Protein AF-A0A7C1JUQ4-F1 (afdb_monomer_lite)

Radius of gyration: 36.74 Å; chains: 1; bounding box: 63×69×132 Å

Foldseek 3Di:
DVVVVVVLVVQPLLRNLVVLLVVLLVVLLVVLVLVVVLVVQVPPDPPRPPPPPPSNVVLVVLCPDPCNVVVVVVVLCCSLPVSLVVLVVVPPNDDVLLLQQQWDPVADRDSQNPGPCNVVLLVLLVVLLVVLLVVLVVVVVVLVVVVVVPPPPDDDPQPPDLVVLLVVLSSVLSQLSSQLSSVCVVVDPPCSLVSSVVSLVSVVVSLVSRPVNVVQCVDSSSPSVVVSVNSLSVSLSVSCSRTSGSNSSSVSSSVSVVVSSVVSVPPPDPPPPPDDVVVVVVVVVVVVVVVVVVVVVVVVVVVVVVVVVVVVVVVVVVVVVVVVVVVVVVVVVPPPDDDDDDD

Sequence (343 aa):
MTDFWAWLNGLGARRELALWVAISVLLHTLGALLAWRSRRWTTDAGQPTVDDGWLGNVLQRLRRHWSGPLLLQLVRFAYFLGLPYALLIRRGVLELQPLGLLGPADLDQSVLGWGGEWLIATGRMVAVGLAGALVVLWGRANLRWVMAHTDGGRETEDDGVTGPIVRETIYLQVHWAFYRTAPLLWLGAGNEGWAAFAGVGIVALEAALDPRFWAALGDPDRAIRPLFTGVLCWLSALGFALTRNLWLLAATHMALAWGSQRRLGRAQPAPQRAGGVGDRASAQEEAQDDQRAEDQRRQQADTLQVADDVLVFLTSVRQARRRSRTGAEAGAVGRGRDLRPDL

pLDDT: mean 83.01, std 13.56, range [44.28, 97.88]

Structure (mmCIF, N/CA/C/O backbone):
data_AF-A0A7C1JUQ4-F1
#
_entry.id   AF-A0A7C1JUQ4-F1
#
loop_
_atom_site.group_PDB
_atom_site.id
_atom_site.type_symbol
_atom_site.label_atom_id
_atom_site.label_alt_id
_atom_site.label_comp_id
_atom_site.label_asym_id
_atom_site.label_entity_id
_atom_site.label_seq_id
_atom_site.pdbx_PDB_ins_code
_atom_site.Cartn_x
_atom_site.Cartn_y
_atom_site.Cartn_z
_atom_site.occupancy
_atom_site.B_iso_or_equiv
_atom_site.auth_seq_id
_atom_site.auth_comp_id
_atom_site.auth_asym_id
_atom_site.auth_atom_id
_atom_site.pdbx_PDB_model_num
ATOM 1 N N . MET A 1 1 ? -27.682 -20.275 -0.600 1.00 71.31 1 MET A N 1
ATOM 2 C CA . MET A 1 1 ? -27.073 -19.020 -0.084 1.00 71.31 1 MET A CA 1
ATOM 3 C C . MET A 1 1 ? -27.326 -18.814 1.408 1.00 71.31 1 MET A C 1
ATOM 5 O O . MET A 1 1 ? -26.430 -18.317 2.073 1.00 71.31 1 MET A O 1
ATOM 9 N N . THR A 1 2 ? -28.485 -19.195 1.951 1.00 85.19 2 THR A N 1
ATOM 10 C CA . THR A 1 2 ? -28.817 -19.094 3.389 1.00 85.19 2 THR A CA 1
ATOM 11 C C . THR A 1 2 ? -27.837 -19.841 4.299 1.00 85.19 2 THR A C 1
ATOM 13 O O . THR A 1 2 ? -27.410 -19.296 5.312 1.00 85.19 2 THR A O 1
ATOM 16 N N . ASP A 1 3 ? -27.404 -21.034 3.892 1.00 89.31 3 ASP A N 1
ATOM 17 C CA . ASP A 1 3 ? -26.578 -21.912 4.736 1.00 89.31 3 ASP A CA 1
ATOM 18 C C . ASP A 1 3 ? -25.150 -21.385 4.911 1.00 89.31 3 ASP A C 1
ATOM 20 O O . ASP A 1 3 ? -24.561 -21.496 5.982 1.00 89.31 3 ASP A O 1
ATOM 24 N N . PHE A 1 4 ? -24.615 -20.727 3.878 1.00 86.38 4 PHE A N 1
ATOM 25 C CA . PHE A 1 4 ? -23.312 -20.064 3.935 1.00 86.38 4 PHE A CA 1
ATOM 26 C C . PHE A 1 4 ? -23.304 -18.934 4.969 1.00 86.38 4 PHE A C 1
ATOM 28 O O . PHE A 1 4 ? -22.373 -18.822 5.765 1.00 86.38 4 PHE A O 1
ATOM 35 N N . TRP A 1 5 ? -24.366 -18.124 4.994 1.00 84.19 5 TRP A N 1
ATOM 36 C CA . TRP A 1 5 ? -24.497 -17.042 5.965 1.00 84.19 5 TRP A CA 1
ATOM 37 C C . TRP A 1 5 ? -24.712 -17.565 7.383 1.00 84.19 5 TRP A C 1
ATOM 39 O O . TRP A 1 5 ? -24.130 -17.017 8.314 1.00 84.19 5 TRP A O 1
ATOM 49 N N . ALA A 1 6 ? -25.484 -18.640 7.551 1.00 86.38 6 ALA A N 1
ATOM 50 C CA . ALA A 1 6 ? -25.655 -19.292 8.846 1.00 86.38 6 ALA A CA 1
ATOM 51 C C . ALA A 1 6 ? -24.327 -19.855 9.381 1.00 86.38 6 ALA A C 1
ATOM 53 O O . ALA A 1 6 ? -23.992 -19.636 10.544 1.00 86.38 6 ALA A O 1
ATOM 54 N N . TRP A 1 7 ? -23.537 -20.508 8.522 1.00 90.38 7 TRP A N 1
ATOM 55 C CA . TRP A 1 7 ? -22.206 -21.003 8.874 1.00 90.38 7 TRP A CA 1
ATOM 56 C C . TRP A 1 7 ? -21.249 -19.868 9.257 1.00 90.38 7 TRP A C 1
ATOM 58 O O . TRP A 1 7 ? -20.626 -19.932 10.316 1.00 90.38 7 TRP A O 1
ATOM 68 N N . LEU A 1 8 ? -21.184 -18.802 8.450 1.00 85.19 8 LEU A N 1
ATOM 69 C CA . LEU A 1 8 ? -20.377 -17.616 8.755 1.00 85.19 8 LEU A CA 1
ATOM 70 C C . LEU A 1 8 ? -20.786 -16.978 10.088 1.00 85.19 8 LEU A C 1
ATOM 72 O O . LEU A 1 8 ? -19.919 -16.622 10.873 1.00 85.19 8 LEU A O 1
ATOM 76 N N . ASN A 1 9 ? -22.086 -16.874 10.379 1.00 85.81 9 ASN A N 1
ATOM 77 C CA . ASN A 1 9 ? -22.577 -16.331 11.652 1.00 85.81 9 ASN A CA 1
ATOM 78 C C . ASN A 1 9 ? -22.217 -17.220 12.857 1.00 85.81 9 ASN A C 1
ATOM 80 O O . ASN A 1 9 ? -22.162 -16.732 13.983 1.00 85.81 9 ASN A O 1
ATOM 84 N N . GLY A 1 10 ? -21.961 -18.513 12.633 1.00 87.12 10 GLY A N 1
ATOM 85 C CA . GLY A 1 10 ? -21.432 -19.425 13.648 1.00 87.12 10 GLY A CA 1
ATOM 86 C C . GLY A 1 10 ? -19.935 -19.233 13.930 1.00 87.12 10 GLY A C 1
ATOM 87 O O . GLY A 1 10 ? -19.442 -19.662 14.977 1.00 87.12 10 GLY A O 1
ATOM 88 N N . LEU A 1 11 ? -19.192 -18.576 13.032 1.00 82.19 11 LEU A N 1
ATOM 89 C CA . LEU A 1 11 ? -17.808 -18.185 13.278 1.00 82.19 11 LEU A CA 1
ATOM 90 C C . LEU A 1 11 ? -17.817 -16.925 14.148 1.00 82.19 11 LEU A C 1
ATOM 92 O O . LEU A 1 11 ? -18.159 -15.845 13.687 1.00 82.19 11 LEU A O 1
ATOM 96 N N . GLY A 1 12 ? -17.422 -17.033 15.419 1.00 89.44 12 GLY A N 1
ATOM 97 C CA . GLY A 1 12 ? -17.249 -15.840 16.258 1.00 89.44 12 GLY A CA 1
ATOM 98 C C . GLY A 1 12 ? -16.349 -14.789 15.581 1.00 89.44 12 GLY A C 1
ATOM 99 O O . GLY A 1 12 ? -15.441 -15.152 14.829 1.00 89.44 12 GLY A O 1
ATOM 100 N N . ALA A 1 13 ? -16.561 -13.501 15.882 1.00 87.56 13 ALA A N 1
ATOM 101 C CA . ALA A 1 13 ? -15.977 -12.357 15.159 1.00 87.56 13 ALA A CA 1
ATOM 102 C C . ALA A 1 13 ? -14.464 -12.471 14.875 1.00 87.56 13 ALA A C 1
ATOM 104 O O . ALA A 1 13 ? -14.011 -12.153 13.779 1.00 87.56 13 ALA A O 1
ATOM 105 N N . ARG A 1 14 ? -13.681 -13.004 15.825 1.00 90.25 14 ARG A N 1
ATOM 106 C CA . ARG A 1 14 ? -12.237 -13.256 15.654 1.00 90.25 14 ARG A CA 1
ATOM 107 C C . ARG A 1 14 ? -11.925 -14.200 14.489 1.00 90.25 14 ARG A C 1
ATOM 109 O O . ARG A 1 14 ? -11.022 -13.926 13.708 1.00 90.25 14 ARG A O 1
ATOM 116 N N . ARG A 1 15 ? -12.639 -15.326 14.388 1.00 91.69 15 ARG A N 1
ATOM 117 C CA . ARG A 1 15 ? -12.417 -16.341 13.341 1.00 91.69 15 ARG A CA 1
ATOM 118 C C . ARG A 1 15 ? -12.893 -15.839 11.990 1.00 91.69 15 ARG A C 1
ATOM 120 O O . ARG A 1 15 ? -12.219 -16.063 10.991 1.00 91.69 15 ARG A O 1
ATOM 127 N N . GLU A 1 16 ? -14.028 -15.148 11.981 1.00 91.38 16 GLU A N 1
ATOM 128 C CA . GLU A 1 16 ? -14.532 -14.513 10.772 1.00 91.38 16 GLU A CA 1
ATOM 129 C C . GLU A 1 16 ? -13.519 -13.490 10.231 1.00 91.38 16 GLU A C 1
ATOM 131 O O . GLU A 1 16 ? -13.116 -13.584 9.074 1.00 91.38 16 GLU A O 1
ATOM 136 N N . LEU A 1 17 ? -13.034 -12.563 11.062 1.00 90.12 17 LEU A N 1
ATOM 137 C CA . LEU A 1 17 ? -12.070 -11.555 10.621 1.00 90.12 17 LEU A CA 1
ATOM 138 C C . LEU A 1 17 ? -10.758 -12.183 10.117 1.00 90.12 17 LEU A C 1
ATOM 140 O O . LEU A 1 17 ? -10.215 -11.751 9.102 1.00 90.12 17 LEU A O 1
ATOM 144 N N . ALA A 1 18 ? -10.284 -13.246 10.772 1.00 92.06 18 ALA A N 1
ATOM 145 C CA . ALA A 1 18 ? -9.125 -14.020 10.325 1.00 92.06 18 ALA A CA 1
ATOM 146 C C . ALA A 1 18 ? -9.307 -14.593 8.917 1.00 92.06 18 ALA A C 1
ATOM 148 O O . ALA A 1 18 ? -8.401 -14.510 8.089 1.00 92.06 18 ALA A O 1
ATOM 149 N N . LEU A 1 19 ? -10.485 -15.166 8.654 1.00 93.00 19 LEU A N 1
ATOM 150 C CA . LEU A 1 19 ? -10.837 -15.719 7.354 1.00 93.00 19 LEU A CA 1
ATOM 151 C C . LEU A 1 19 ? -10.818 -14.625 6.283 1.00 93.00 19 LEU A C 1
ATOM 153 O O . LEU A 1 19 ? -10.251 -14.834 5.215 1.00 93.00 19 LEU A O 1
ATOM 157 N N . TRP A 1 20 ? -11.367 -13.446 6.577 1.00 93.19 20 TRP A N 1
ATOM 158 C CA . TRP A 1 20 ? -11.345 -12.317 5.646 1.00 93.19 20 TRP A CA 1
ATOM 159 C C . TRP A 1 20 ? -9.934 -11.800 5.360 1.00 93.19 20 TRP A C 1
ATOM 161 O O . TRP A 1 20 ? -9.616 -11.526 4.203 1.00 93.19 20 TRP A O 1
ATOM 171 N N . VAL A 1 21 ? -9.068 -11.713 6.374 1.00 93.81 21 VAL A N 1
ATOM 172 C CA . VAL A 1 21 ? -7.650 -11.372 6.173 1.00 93.81 21 VAL A CA 1
ATOM 173 C C . VAL A 1 21 ? -6.959 -12.432 5.312 1.00 93.81 21 VAL A C 1
ATOM 175 O O . VAL A 1 21 ? -6.269 -12.082 4.359 1.00 93.81 21 VAL A O 1
ATOM 178 N N . ALA A 1 22 ? -7.190 -13.721 5.576 1.00 95.00 22 ALA A N 1
ATOM 179 C CA . ALA A 1 22 ? -6.619 -14.806 4.778 1.00 95.00 22 ALA A CA 1
ATOM 180 C C . ALA A 1 22 ? -7.094 -14.767 3.313 1.00 95.00 22 ALA A C 1
ATOM 182 O O . ALA A 1 22 ? -6.281 -14.907 2.399 1.00 95.00 22 ALA A O 1
ATOM 183 N N . ILE A 1 23 ? -8.388 -14.520 3.077 1.00 94.25 23 ILE A N 1
ATOM 184 C CA . ILE A 1 23 ? -8.952 -14.329 1.732 1.00 94.25 23 ILE A CA 1
ATOM 185 C C . ILE A 1 23 ? -8.299 -13.126 1.047 1.00 94.25 23 ILE A C 1
ATOM 187 O O . ILE A 1 23 ? -7.932 -13.222 -0.121 1.00 94.25 23 ILE A O 1
ATOM 191 N N . SER A 1 24 ? -8.120 -12.014 1.760 1.00 94.88 24 SER A N 1
ATOM 192 C CA . SER A 1 24 ? -7.470 -10.814 1.228 1.00 94.88 24 SER A CA 1
ATOM 193 C C . SER A 1 24 ? -6.030 -11.097 0.780 1.00 94.88 24 SER A C 1
ATOM 195 O O . SER A 1 24 ? -5.691 -10.829 -0.372 1.00 94.88 24 SER A O 1
ATOM 197 N N . VAL A 1 25 ? -5.223 -11.753 1.623 1.00 95.31 25 VAL A N 1
ATOM 198 C CA . VAL A 1 25 ? -3.845 -12.165 1.289 1.00 95.31 25 VAL A CA 1
ATOM 199 C C . VAL A 1 25 ? -3.815 -13.121 0.091 1.00 95.31 25 VAL A C 1
ATOM 201 O O . VAL A 1 25 ? -2.968 -12.989 -0.798 1.00 95.31 25 VAL A O 1
ATOM 204 N N . LEU A 1 26 ? -4.754 -14.070 0.018 1.00 95.81 26 LEU A N 1
ATOM 205 C CA . LEU A 1 26 ? -4.874 -14.990 -1.116 1.00 95.81 26 LEU A CA 1
ATOM 206 C C . LEU A 1 26 ? -5.222 -14.248 -2.417 1.00 95.81 26 LEU A C 1
ATOM 208 O O . LEU A 1 26 ? -4.620 -14.492 -3.462 1.00 95.81 26 LEU A O 1
ATOM 212 N N . LEU A 1 27 ? -6.174 -13.315 -2.369 1.00 94.38 27 LEU A N 1
ATOM 213 C CA . LEU A 1 27 ? -6.545 -12.497 -3.524 1.00 94.38 27 LEU A CA 1
ATOM 214 C C . LEU A 1 27 ? -5.376 -11.623 -3.990 1.00 94.38 27 LEU A C 1
ATOM 216 O O . LEU A 1 27 ? -5.124 -11.538 -5.196 1.00 94.38 27 LEU A O 1
ATOM 220 N N . HIS A 1 28 ? -4.634 -11.027 -3.052 1.00 93.56 28 HIS A N 1
ATOM 221 C CA . HIS A 1 28 ? -3.427 -10.265 -3.353 1.00 93.56 28 HIS A CA 1
ATOM 222 C C . HIS A 1 28 ? -2.410 -11.113 -4.110 1.00 93.56 28 HIS A C 1
ATOM 224 O O . HIS A 1 28 ? -1.965 -10.740 -5.195 1.00 93.56 28 HIS A O 1
ATOM 230 N N . THR A 1 29 ? -2.064 -12.272 -3.552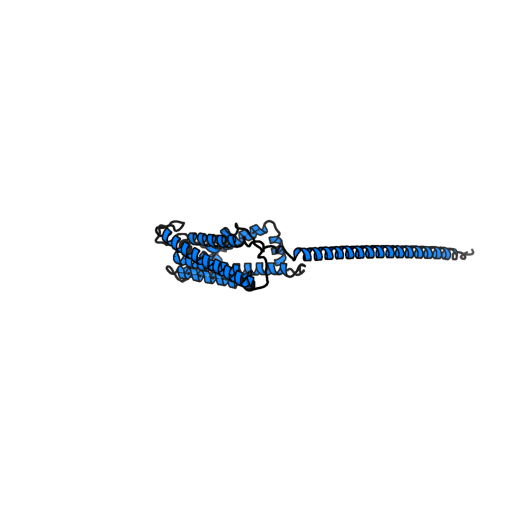 1.00 93.88 29 THR A N 1
ATOM 231 C CA . THR A 1 29 ? -1.033 -13.160 -4.099 1.00 93.88 29 THR A CA 1
ATOM 232 C C . THR A 1 29 ? -1.407 -13.719 -5.459 1.00 93.88 29 THR A C 1
ATOM 234 O O . THR A 1 29 ? -0.579 -13.703 -6.370 1.00 93.88 29 THR A O 1
ATOM 237 N N . LEU A 1 30 ? -2.664 -14.121 -5.654 1.00 93.88 30 LEU A N 1
ATOM 238 C CA . LEU A 1 30 ? -3.163 -14.524 -6.968 1.00 93.88 30 LEU A CA 1
ATOM 239 C C . LEU A 1 30 ? -3.063 -13.373 -7.978 1.00 93.88 30 LEU A C 1
ATOM 241 O O . LEU A 1 30 ? -2.550 -13.566 -9.081 1.00 93.88 30 LEU A O 1
ATOM 245 N N . GLY A 1 31 ? -3.479 -12.159 -7.607 1.00 90.88 31 GLY A N 1
ATOM 246 C CA . GLY A 1 31 ? -3.357 -10.978 -8.466 1.00 90.88 31 GLY A CA 1
ATOM 247 C C . GLY A 1 31 ? -1.901 -10.610 -8.791 1.00 90.88 31 GLY A C 1
ATOM 248 O O . GLY A 1 31 ? -1.570 -10.267 -9.934 1.00 90.88 31 GLY A O 1
ATOM 249 N N . ALA A 1 32 ? -1.006 -10.715 -7.809 1.00 90.62 32 ALA A N 1
ATOM 250 C CA . ALA A 1 32 ? 0.426 -10.486 -7.959 1.00 90.62 32 ALA A CA 1
ATOM 251 C C . ALA A 1 32 ? 1.060 -11.512 -8.912 1.00 90.62 32 ALA A C 1
ATOM 253 O O . ALA A 1 32 ? 1.733 -11.130 -9.878 1.00 90.62 32 ALA A O 1
ATOM 254 N N . LEU A 1 33 ? 0.762 -12.797 -8.723 1.00 92.38 33 LEU A N 1
ATOM 255 C CA . LEU A 1 33 ? 1.243 -13.878 -9.576 1.00 92.38 33 LEU A CA 1
ATOM 256 C C . LEU A 1 33 ? 0.733 -13.731 -11.013 1.00 92.38 33 LEU A C 1
ATOM 258 O O . LEU A 1 33 ? 1.529 -13.763 -11.954 1.00 92.38 33 LEU A O 1
ATOM 262 N N . LEU A 1 34 ? -0.569 -13.486 -11.190 1.00 89.12 34 LEU A N 1
ATOM 263 C CA . LEU A 1 34 ? -1.186 -13.297 -12.504 1.00 89.12 34 LEU A CA 1
ATOM 264 C C . LEU A 1 34 ? -0.541 -12.138 -13.262 1.00 89.12 34 LEU A C 1
ATOM 266 O O . LEU A 1 34 ? -0.112 -12.304 -14.404 1.00 89.12 34 LEU A O 1
ATOM 270 N N . ALA A 1 35 ? -0.409 -10.968 -12.632 1.00 86.56 35 ALA A N 1
ATOM 271 C CA . ALA A 1 35 ? 0.162 -9.825 -13.333 1.00 86.56 35 ALA A CA 1
ATOM 272 C C . ALA A 1 35 ? 1.703 -9.881 -13.460 1.00 86.56 35 ALA A C 1
ATOM 274 O O . ALA A 1 35 ? 2.253 -9.216 -14.339 1.00 86.56 35 ALA A O 1
ATOM 275 N N . TRP A 1 36 ? 2.413 -10.690 -12.661 1.00 88.19 36 TRP A N 1
ATOM 276 C CA . TRP A 1 36 ? 3.834 -10.993 -12.894 1.00 88.19 36 TRP A CA 1
ATOM 277 C C . TRP A 1 36 ? 3.998 -11.904 -14.111 1.00 88.19 36 TRP A C 1
ATOM 279 O O . TRP A 1 36 ? 4.731 -11.562 -15.040 1.00 88.19 36 TRP A O 1
ATOM 289 N N . ARG A 1 37 ? 3.224 -12.994 -14.161 1.00 87.00 37 ARG A N 1
ATOM 290 C CA . ARG A 1 37 ? 3.190 -13.928 -15.291 1.00 87.00 37 ARG A CA 1
ATOM 291 C C . ARG A 1 37 ? 2.821 -13.217 -16.594 1.00 87.00 37 ARG A C 1
ATOM 293 O O . ARG A 1 37 ? 3.508 -13.394 -17.591 1.00 87.00 37 ARG A O 1
ATOM 300 N N . SER A 1 38 ? 1.831 -12.320 -16.552 1.00 82.75 38 SER A N 1
ATOM 301 C CA . SER A 1 38 ? 1.420 -11.532 -17.724 1.00 82.75 38 SER A CA 1
ATOM 302 C C . SER A 1 38 ? 2.518 -10.630 -18.294 1.00 82.75 38 SER A C 1
ATOM 304 O O . SER A 1 38 ? 2.511 -10.353 -19.488 1.00 82.75 38 SER A O 1
ATOM 306 N N . ARG A 1 39 ? 3.449 -10.154 -17.453 1.00 81.62 39 ARG A N 1
ATOM 307 C CA . ARG A 1 39 ? 4.548 -9.283 -17.889 1.00 81.62 39 ARG A CA 1
ATOM 308 C C . ARG A 1 39 ? 5.684 -10.074 -18.516 1.00 81.62 39 ARG A C 1
ATOM 310 O O . ARG A 1 39 ? 6.174 -9.659 -19.558 1.00 81.62 39 ARG A O 1
ATOM 317 N N . ARG A 1 40 ? 6.056 -11.219 -17.929 1.00 80.31 40 ARG A N 1
ATOM 318 C CA . ARG A 1 40 ? 7.102 -12.088 -18.495 1.00 80.31 40 ARG A CA 1
ATOM 319 C C . ARG A 1 40 ? 6.788 -12.521 -19.926 1.00 80.31 40 ARG A C 1
ATOM 321 O O . ARG A 1 40 ? 7.679 -12.516 -20.761 1.00 80.31 40 ARG A O 1
ATOM 328 N N . TRP A 1 41 ? 5.517 -12.769 -20.232 1.00 70.12 41 TRP A N 1
ATOM 329 C CA . TRP A 1 41 ? 5.071 -13.103 -21.588 1.00 70.12 41 TRP A CA 1
ATOM 330 C C . TRP A 1 41 ? 5.322 -12.013 -22.634 1.00 70.12 41 TRP A C 1
ATOM 332 O O . TRP A 1 41 ? 5.331 -12.300 -23.820 1.00 70.12 41 TRP A O 1
ATOM 342 N N . THR A 1 42 ? 5.513 -10.759 -22.221 1.00 66.56 42 THR A N 1
ATOM 343 C CA . THR A 1 42 ? 5.707 -9.640 -23.155 1.00 66.56 42 THR A CA 1
ATOM 344 C C . THR A 1 42 ? 7.187 -9.337 -23.405 1.00 66.56 42 THR A C 1
ATOM 346 O O . THR A 1 42 ? 7.507 -8.690 -24.394 1.00 66.56 42 THR A O 1
ATOM 349 N N . THR A 1 43 ? 8.092 -9.751 -22.511 1.00 62.22 43 THR A N 1
ATOM 350 C CA . THR A 1 43 ? 9.501 -9.313 -22.541 1.00 62.22 43 THR A CA 1
ATOM 351 C C . THR A 1 43 ? 10.428 -10.297 -23.251 1.00 62.22 43 THR A C 1
ATOM 353 O O . THR A 1 43 ? 11.340 -9.853 -23.938 1.00 62.22 43 THR A O 1
ATOM 356 N N . ASP A 1 44 ? 10.193 -11.607 -23.134 1.00 56.56 44 ASP A N 1
ATOM 357 C CA . ASP A 1 44 ? 11.126 -12.616 -23.670 1.00 56.56 44 ASP A CA 1
ATOM 358 C C . ASP A 1 44 ? 10.978 -12.871 -25.174 1.00 56.56 44 ASP A C 1
ATOM 360 O O . ASP A 1 44 ? 11.835 -13.511 -25.779 1.00 56.56 44 ASP A O 1
ATOM 364 N N . ALA A 1 45 ? 9.918 -12.369 -25.808 1.00 47.62 45 ALA A N 1
ATOM 365 C CA . ALA A 1 45 ? 9.647 -12.702 -27.191 1.00 47.62 45 ALA A CA 1
ATOM 366 C C . ALA A 1 45 ? 9.111 -11.485 -27.953 1.00 47.62 45 ALA A C 1
ATOM 368 O O . ALA A 1 45 ? 7.920 -11.185 -27.955 1.00 47.62 45 ALA A O 1
ATOM 369 N N . GLY A 1 46 ? 10.000 -10.812 -28.691 1.00 57.62 46 GLY A N 1
ATOM 370 C CA . GLY A 1 46 ? 9.604 -9.929 -29.797 1.00 57.62 46 GLY A CA 1
ATOM 371 C C . GLY A 1 46 ? 8.791 -10.652 -30.888 1.00 57.62 46 GLY A C 1
ATOM 372 O O . GLY A 1 46 ? 8.339 -10.020 -31.839 1.00 57.62 46 GLY A O 1
ATOM 373 N N . GLN A 1 47 ? 8.576 -11.964 -30.745 1.00 55.50 47 GLN A N 1
ATOM 374 C CA . GLN A 1 47 ? 7.615 -12.761 -31.490 1.00 55.50 47 GLN A CA 1
ATOM 375 C C . GLN A 1 47 ? 6.614 -13.407 -30.522 1.00 55.50 47 GLN A C 1
ATOM 377 O O . GLN A 1 47 ? 7.043 -14.065 -29.583 1.00 55.50 47 GLN A O 1
ATOM 382 N N . PRO A 1 48 ? 5.296 -13.276 -30.730 1.00 55.28 48 PRO A N 1
ATOM 383 C CA . PRO A 1 48 ? 4.314 -13.986 -29.917 1.00 55.28 48 PRO A CA 1
ATOM 384 C C . PRO A 1 48 ? 4.546 -15.497 -30.040 1.00 55.28 48 PRO A C 1
ATOM 386 O O . PRO A 1 48 ? 4.360 -16.075 -31.111 1.00 55.28 48 PRO A O 1
ATOM 389 N N . THR A 1 49 ? 4.985 -16.147 -28.963 1.00 58.66 49 THR A N 1
ATOM 390 C CA . THR A 1 49 ? 5.030 -17.610 -28.913 1.00 58.66 49 THR A CA 1
ATOM 391 C C . THR A 1 49 ? 3.598 -18.132 -29.002 1.00 58.66 49 THR A C 1
ATOM 393 O O . THR A 1 49 ? 2.757 -17.797 -28.177 1.00 58.66 49 THR A O 1
ATOM 396 N N . VAL A 1 50 ? 3.321 -18.934 -30.031 1.00 55.75 50 VAL A N 1
ATOM 397 C CA . VAL A 1 50 ? 1.981 -19.371 -30.476 1.00 55.75 50 VAL A CA 1
ATOM 398 C C . VAL A 1 50 ? 1.201 -20.191 -29.424 1.00 55.75 50 VAL A C 1
ATOM 400 O O . VAL A 1 50 ? -0.004 -20.374 -29.569 1.00 55.75 50 VAL A O 1
ATOM 403 N N . ASP A 1 51 ? 1.828 -20.573 -28.308 1.00 65.06 51 ASP A N 1
ATOM 404 C CA . ASP A 1 51 ? 1.200 -21.305 -27.197 1.00 65.06 51 ASP A CA 1
ATOM 405 C C . ASP A 1 51 ? 0.757 -20.405 -26.027 1.00 65.06 51 ASP A C 1
ATOM 407 O O . ASP A 1 51 ? 0.756 -20.804 -24.856 1.00 65.06 51 ASP A O 1
ATOM 411 N N . ASP A 1 52 ? 0.340 -19.175 -26.325 1.00 62.97 52 ASP A N 1
ATOM 412 C CA . ASP A 1 52 ? -0.307 -18.305 -25.348 1.00 62.97 52 ASP A CA 1
ATOM 413 C C . ASP A 1 52 ? -1.687 -18.875 -24.989 1.00 62.97 52 ASP A C 1
ATOM 415 O O . ASP A 1 52 ? -2.711 -18.602 -25.624 1.00 62.97 52 ASP A O 1
ATOM 419 N N . GLY A 1 53 ? -1.712 -19.714 -23.950 1.00 77.94 53 GLY A N 1
ATOM 420 C CA . GLY A 1 53 ? -2.930 -20.305 -23.409 1.00 77.94 53 GLY A CA 1
ATOM 421 C C . GLY A 1 53 ? -4.030 -19.262 -23.183 1.00 77.94 53 GLY A C 1
ATOM 422 O O . GLY A 1 53 ? -3.772 -18.079 -22.950 1.00 77.94 53 GLY A O 1
ATOM 423 N N . TRP A 1 54 ? -5.284 -19.715 -23.216 1.00 85.69 54 TRP A N 1
ATOM 424 C CA . TRP A 1 54 ? -6.487 -18.870 -23.252 1.00 85.69 54 TRP A CA 1
ATOM 425 C C . TRP A 1 54 ? -6.488 -17.674 -22.272 1.00 85.69 54 TRP A C 1
ATOM 427 O O . TRP A 1 54 ? -6.996 -16.602 -22.602 1.00 85.69 54 TRP A O 1
ATOM 437 N N . LEU A 1 55 ? -5.884 -17.828 -21.087 1.00 80.81 55 LEU A N 1
ATOM 438 C CA . LEU A 1 55 ? -5.808 -16.801 -20.048 1.00 80.81 55 LEU A CA 1
ATOM 439 C C . LEU A 1 55 ? -5.009 -15.557 -20.483 1.00 80.81 55 LEU A C 1
ATOM 441 O O . LEU A 1 55 ? -5.400 -14.433 -20.164 1.00 80.81 55 LEU A O 1
ATOM 445 N N . GLY A 1 56 ? -3.903 -15.744 -21.213 1.00 80.56 56 GLY A N 1
ATOM 446 C CA . GLY A 1 56 ? -3.077 -14.646 -21.726 1.00 80.56 56 GLY A CA 1
ATOM 447 C C . GLY A 1 56 ? -3.848 -13.799 -22.732 1.00 80.56 56 GLY A C 1
ATOM 448 O O . GLY A 1 56 ? -3.916 -12.577 -22.591 1.00 80.56 56 GLY A O 1
ATOM 449 N N . ASN A 1 57 ? -4.548 -14.467 -23.651 1.00 84.31 57 ASN A N 1
ATOM 450 C CA . ASN A 1 57 ? -5.408 -13.828 -24.646 1.00 84.31 57 ASN A CA 1
ATOM 451 C C . ASN A 1 57 ? -6.548 -13.031 -23.999 1.00 84.31 57 ASN A C 1
ATOM 453 O O . ASN A 1 57 ? -6.812 -11.898 -24.405 1.00 84.31 57 ASN A O 1
ATOM 457 N N . VAL A 1 58 ? -7.195 -13.568 -22.957 1.00 85.69 58 VAL A N 1
ATOM 458 C CA . VAL A 1 58 ? -8.254 -12.850 -22.225 1.00 85.69 58 VAL A CA 1
ATOM 459 C C . VAL A 1 58 ? -7.704 -11.608 -21.526 1.00 85.69 58 VAL A C 1
ATOM 461 O O . VAL A 1 58 ? -8.279 -10.529 -21.670 1.00 85.69 58 VAL A O 1
ATOM 464 N N . LEU A 1 59 ? -6.579 -11.718 -20.812 1.00 83.19 59 LEU A N 1
ATOM 465 C CA . LEU A 1 59 ? -5.972 -10.576 -20.119 1.00 83.19 59 LEU A CA 1
ATOM 466 C C . LEU A 1 59 ? -5.482 -9.505 -21.098 1.00 83.19 59 LEU A C 1
ATOM 468 O O . LEU A 1 59 ? -5.666 -8.312 -20.850 1.00 83.19 59 LEU A O 1
ATOM 472 N N . GLN A 1 60 ? -4.891 -9.908 -22.223 1.00 83.19 60 GLN A N 1
ATOM 473 C CA . GLN A 1 60 ? -4.435 -8.979 -23.252 1.00 83.19 60 GLN A CA 1
ATOM 474 C C . GLN A 1 60 ? -5.619 -8.282 -23.932 1.00 83.19 60 GLN A C 1
ATOM 476 O O . GLN A 1 60 ? -5.595 -7.061 -24.098 1.00 83.19 60 GLN A O 1
ATOM 481 N N . ARG A 1 61 ? -6.688 -9.022 -24.256 1.00 85.81 61 ARG A N 1
ATOM 482 C CA . ARG A 1 61 ? -7.926 -8.462 -24.818 1.00 85.81 61 ARG A CA 1
ATOM 483 C C . ARG A 1 61 ? -8.585 -7.489 -23.849 1.00 85.81 61 ARG A C 1
ATOM 485 O O . ARG A 1 61 ? -8.990 -6.408 -24.266 1.00 85.81 61 ARG A O 1
ATOM 492 N N . LEU A 1 62 ? -8.623 -7.831 -22.561 1.00 85.19 62 LEU A N 1
ATOM 493 C CA . LEU A 1 62 ? -9.150 -6.955 -21.523 1.00 85.19 62 LEU A CA 1
ATOM 494 C C . LEU A 1 62 ? -8.330 -5.665 -21.401 1.00 85.19 62 LEU A C 1
ATOM 496 O O . LEU A 1 62 ? -8.916 -4.592 -21.329 1.00 85.19 62 LEU A O 1
ATOM 500 N N . ARG A 1 63 ? -6.990 -5.745 -21.421 1.00 82.56 63 ARG A N 1
ATOM 501 C CA . ARG A 1 63 ? -6.108 -4.563 -21.343 1.00 82.56 63 ARG A CA 1
ATOM 502 C C . ARG A 1 63 ? -6.184 -3.670 -22.581 1.00 82.56 63 ARG A C 1
ATOM 504 O O . ARG A 1 63 ? -6.043 -2.462 -22.437 1.00 82.56 63 ARG A O 1
ATOM 511 N N . ARG A 1 64 ? -6.387 -4.246 -23.772 1.00 85.75 64 ARG A N 1
ATOM 512 C CA . ARG A 1 64 ? -6.541 -3.495 -25.033 1.00 85.75 64 ARG A CA 1
ATOM 513 C C . ARG A 1 64 ? -7.915 -2.841 -25.174 1.00 85.75 64 ARG A C 1
ATOM 515 O O . ARG A 1 64 ? -8.048 -1.874 -25.915 1.00 85.75 64 ARG A O 1
ATOM 522 N N . HIS A 1 65 ? -8.936 -3.359 -24.493 1.00 89.12 65 HIS A N 1
ATOM 523 C CA . HIS A 1 65 ? -10.266 -2.763 -24.523 1.00 89.12 65 HIS A CA 1
ATOM 524 C C . HIS A 1 65 ? -10.270 -1.420 -23.776 1.00 89.12 65 HIS A C 1
ATOM 526 O O . HIS A 1 65 ? -9.661 -1.292 -22.715 1.00 89.12 65 HIS A O 1
ATOM 532 N N . TRP A 1 66 ? -11.003 -0.428 -24.286 1.00 85.00 66 TRP A N 1
ATOM 533 C CA . TRP A 1 66 ? -11.071 0.923 -23.704 1.00 85.00 66 TRP A CA 1
ATOM 534 C C . TRP A 1 66 ? -11.547 0.941 -22.238 1.00 85.00 66 TRP A C 1
ATOM 536 O O . TRP A 1 66 ? -11.155 1.801 -21.454 1.00 85.00 66 TRP A O 1
ATOM 546 N N . SER A 1 67 ? -12.352 -0.049 -21.844 1.00 89.69 67 SER A N 1
ATOM 547 C CA . SER A 1 67 ? -12.850 -0.241 -20.477 1.00 89.69 67 SER A CA 1
ATOM 548 C C . SER A 1 67 ? -11.886 -1.002 -19.557 1.00 89.69 67 SER A C 1
ATOM 550 O O . SER A 1 67 ? -12.121 -1.065 -18.351 1.00 89.69 67 SER A O 1
ATOM 552 N N . GLY A 1 68 ? -10.795 -1.564 -20.084 1.00 86.88 68 GLY A N 1
ATOM 553 C CA . GLY A 1 68 ? -9.817 -2.350 -19.328 1.00 86.88 68 GLY A CA 1
ATOM 554 C C . GLY A 1 68 ? -9.220 -1.606 -18.131 1.00 86.88 68 GLY A C 1
ATOM 555 O O . GLY A 1 68 ? -9.298 -2.112 -17.008 1.00 86.88 68 GLY A O 1
ATOM 556 N N . PRO A 1 69 ? -8.667 -0.391 -18.317 1.00 85.31 69 PRO A N 1
ATOM 557 C CA . PRO A 1 69 ? -8.133 0.407 -17.216 1.00 85.31 69 PRO A CA 1
ATOM 558 C C . PRO A 1 69 ? -9.181 0.726 -16.144 1.00 85.31 69 PRO A C 1
ATOM 560 O O . PRO A 1 69 ? -8.871 0.657 -14.956 1.00 85.31 69 PRO A O 1
ATOM 563 N N . LEU A 1 70 ? -10.421 1.025 -16.550 1.00 89.75 70 LEU A N 1
ATOM 564 C CA . LEU A 1 70 ? -11.524 1.295 -15.626 1.00 89.75 70 LEU A CA 1
ATOM 565 C C . LEU A 1 70 ? -11.881 0.048 -14.813 1.00 89.75 70 LEU A C 1
ATOM 567 O O . LEU A 1 70 ? -11.977 0.128 -13.593 1.00 89.75 70 LEU A O 1
ATOM 571 N N . LEU A 1 71 ? -12.014 -1.114 -15.460 1.00 89.44 71 LEU A N 1
ATOM 572 C CA . LEU A 1 71 ? -12.322 -2.363 -14.766 1.00 89.44 71 LEU A CA 1
ATOM 573 C C . LEU A 1 71 ? -11.229 -2.723 -13.755 1.00 89.44 71 LEU A C 1
ATOM 575 O O . LEU A 1 71 ? -11.535 -3.094 -12.626 1.00 89.44 71 LEU A O 1
ATOM 579 N N . LEU A 1 72 ? -9.956 -2.558 -14.121 1.00 86.81 72 LEU A N 1
ATOM 580 C CA . LEU A 1 72 ? -8.841 -2.779 -13.199 1.00 86.81 72 LEU A CA 1
ATOM 581 C C . LEU A 1 72 ? -8.888 -1.819 -12.004 1.00 86.81 72 LEU A C 1
ATOM 583 O O . LEU A 1 72 ? -8.596 -2.229 -10.881 1.00 86.81 72 LEU A O 1
ATOM 587 N N . GLN A 1 73 ? -9.272 -0.559 -12.220 1.00 89.12 73 GLN A N 1
ATOM 588 C CA . GLN A 1 73 ? -9.465 0.395 -11.127 1.00 89.12 73 GLN A CA 1
ATOM 589 C C . GLN A 1 73 ? -10.645 0.011 -10.233 1.00 89.12 73 GLN A C 1
ATOM 591 O O . GLN A 1 73 ? -10.504 0.083 -9.017 1.00 89.12 73 GLN A O 1
ATOM 596 N N . LEU A 1 74 ? -11.760 -0.454 -10.801 1.00 91.06 74 LEU A N 1
ATOM 597 C CA . LEU A 1 74 ? -12.915 -0.933 -10.037 1.00 91.06 74 LEU A CA 1
ATOM 598 C C . LEU A 1 74 ? -12.575 -2.171 -9.205 1.00 91.06 74 LEU A C 1
ATOM 600 O O . LEU A 1 74 ? -12.915 -2.222 -8.028 1.00 91.06 74 LEU A O 1
ATOM 604 N N . VAL A 1 75 ? -11.848 -3.134 -9.775 1.00 91.56 75 VAL A N 1
ATOM 605 C CA . VAL A 1 75 ? -11.380 -4.322 -9.045 1.00 91.56 75 VAL A CA 1
ATOM 606 C C . VAL A 1 75 ? -10.433 -3.922 -7.913 1.00 91.56 75 VAL A C 1
ATOM 608 O O . VAL A 1 75 ? -10.590 -4.398 -6.791 1.00 91.56 75 VAL A O 1
ATOM 611 N N . ARG A 1 76 ? -9.486 -3.005 -8.162 1.00 90.69 76 ARG A N 1
ATOM 612 C CA . ARG A 1 76 ? -8.604 -2.481 -7.106 1.00 90.69 76 ARG A CA 1
ATOM 613 C C . ARG A 1 76 ? -9.391 -1.748 -6.025 1.00 90.69 76 ARG A C 1
ATOM 615 O O . ARG A 1 76 ? -9.135 -1.975 -4.851 1.00 90.69 76 ARG A O 1
ATOM 622 N N . PHE A 1 77 ? -10.347 -0.906 -6.399 1.00 92.25 77 PHE A N 1
ATOM 623 C CA . PHE A 1 77 ? -11.212 -0.208 -5.452 1.00 92.25 77 PHE A CA 1
ATOM 624 C C . PHE A 1 77 ? -12.015 -1.198 -4.596 1.00 92.25 77 PHE A C 1
ATOM 626 O O . PHE A 1 77 ? -12.044 -1.071 -3.375 1.00 92.25 77 PHE A O 1
ATOM 633 N N . ALA A 1 78 ? -12.614 -2.219 -5.213 1.00 92.25 78 ALA A N 1
ATOM 634 C CA . ALA A 1 78 ? -13.357 -3.259 -4.508 1.00 92.25 78 ALA A CA 1
ATOM 635 C C . ALA A 1 78 ? -12.464 -4.061 -3.549 1.00 92.25 78 ALA A C 1
ATOM 637 O O . ALA A 1 78 ? -12.885 -4.375 -2.441 1.00 92.25 78 ALA A O 1
ATOM 638 N N . TYR A 1 79 ? -11.221 -4.342 -3.938 1.00 92.12 79 TYR A N 1
ATOM 639 C CA . TYR A 1 79 ? -10.250 -5.005 -3.073 1.00 92.12 79 TYR A CA 1
ATOM 640 C C . TYR A 1 79 ? -9.845 -4.123 -1.878 1.00 92.12 79 TYR A C 1
ATOM 642 O O . TYR A 1 79 ? -9.991 -4.534 -0.732 1.00 92.12 79 TYR A O 1
ATOM 650 N N . PHE A 1 80 ? -9.391 -2.894 -2.140 1.00 89.88 80 PHE A N 1
ATOM 651 C CA . PHE A 1 80 ? -8.816 -2.014 -1.118 1.00 89.88 80 PHE A CA 1
ATOM 652 C C . PHE A 1 80 ? -9.854 -1.371 -0.194 1.00 89.88 80 PHE A C 1
ATOM 654 O O . PHE A 1 80 ? -9.594 -1.200 0.992 1.00 89.88 80 PHE A O 1
ATOM 661 N N . LEU A 1 81 ? -11.012 -0.982 -0.728 1.00 89.81 81 LEU A N 1
ATOM 662 C CA . LEU A 1 81 ? -12.081 -0.326 0.030 1.00 89.81 81 LEU A CA 1
ATOM 663 C C . LEU A 1 81 ? -13.280 -1.243 0.232 1.00 89.81 81 LEU A C 1
ATOM 665 O O . LEU A 1 81 ? -13.845 -1.269 1.320 1.00 89.81 81 LEU A O 1
ATOM 669 N N . GLY A 1 82 ? -13.669 -1.992 -0.800 1.00 89.25 82 GLY A N 1
ATOM 670 C CA . GLY A 1 82 ? -14.869 -2.826 -0.751 1.00 89.25 82 GLY A CA 1
ATOM 671 C C . GLY A 1 82 ? -14.792 -3.923 0.309 1.00 89.25 82 GLY A C 1
ATOM 672 O O . GLY A 1 82 ? -15.760 -4.102 1.040 1.00 89.25 82 GLY A O 1
ATOM 673 N N . LEU A 1 83 ? -13.655 -4.611 0.449 1.00 88.38 83 LEU A N 1
ATOM 674 C CA . LEU A 1 83 ? -13.503 -5.695 1.425 1.00 88.38 83 LEU A CA 1
ATOM 675 C C . LEU A 1 83 ? -13.537 -5.178 2.883 1.00 88.38 83 LEU A C 1
ATOM 677 O O . LEU A 1 83 ? -14.373 -5.666 3.649 1.00 88.38 83 LEU A O 1
ATOM 681 N N . PRO A 1 84 ? -12.769 -4.137 3.273 1.00 85.31 84 PRO A N 1
ATOM 682 C CA . PRO A 1 84 ? -12.906 -3.527 4.600 1.00 85.31 84 PRO A CA 1
ATOM 683 C C . PRO A 1 84 ? -14.294 -2.922 4.860 1.00 85.31 84 PRO A C 1
ATOM 685 O O . PRO A 1 84 ? -14.825 -3.032 5.963 1.00 85.31 84 PRO A O 1
ATOM 688 N N . TYR A 1 85 ? -14.912 -2.304 3.849 1.00 85.25 85 TYR A N 1
ATOM 689 C CA . TYR A 1 85 ? -16.234 -1.689 3.982 1.00 85.25 85 TYR A CA 1
ATOM 690 C C . TYR A 1 85 ? -17.360 -2.723 4.116 1.00 85.25 85 TYR A C 1
ATOM 692 O O . TYR A 1 85 ? -18.278 -2.535 4.913 1.00 85.25 85 TYR A O 1
ATOM 700 N N . ALA A 1 86 ? -17.281 -3.846 3.397 1.00 86.81 86 ALA A N 1
ATOM 701 C CA . ALA A 1 86 ? -18.222 -4.955 3.542 1.00 86.81 86 ALA A CA 1
ATOM 702 C C . ALA A 1 86 ? -18.199 -5.527 4.968 1.00 86.81 86 ALA A C 1
ATOM 704 O O . ALA A 1 86 ? -19.252 -5.818 5.538 1.00 86.81 86 ALA A O 1
ATOM 705 N N . LEU A 1 87 ? -17.008 -5.617 5.567 1.00 85.12 87 LEU A N 1
ATOM 706 C CA . LEU A 1 87 ? -16.834 -5.991 6.969 1.00 85.12 87 LEU A CA 1
ATOM 707 C C . LEU A 1 87 ? -17.381 -4.949 7.946 1.00 85.12 87 LEU A C 1
ATOM 709 O O . LEU A 1 87 ? -17.958 -5.324 8.961 1.00 85.12 87 LEU A O 1
ATOM 713 N N . LEU A 1 88 ? -17.239 -3.659 7.637 1.00 82.62 88 LEU A N 1
ATOM 714 C CA . LEU A 1 88 ? -17.793 -2.577 8.452 1.00 82.62 88 LEU A CA 1
ATOM 715 C C . LEU A 1 88 ? -19.332 -2.596 8.470 1.00 82.62 88 LEU A C 1
ATOM 717 O O . LEU A 1 88 ? -19.940 -2.424 9.524 1.00 82.62 88 LEU A O 1
ATOM 721 N N . ILE A 1 89 ? -19.975 -2.828 7.319 1.00 83.44 89 ILE A N 1
ATOM 722 C CA . ILE A 1 89 ? -21.443 -2.954 7.230 1.00 83.44 89 ILE A CA 1
ATOM 723 C C . ILE A 1 89 ? -21.940 -4.172 8.018 1.00 83.44 89 ILE A C 1
ATOM 725 O O . ILE A 1 89 ? -23.051 -4.171 8.561 1.00 83.44 89 ILE A O 1
ATOM 729 N N . ARG A 1 90 ? -21.127 -5.227 8.092 1.00 82.50 90 ARG A N 1
ATOM 730 C CA . ARG A 1 90 ? -21.453 -6.442 8.827 1.00 82.50 90 ARG A CA 1
ATOM 731 C C . ARG A 1 90 ? -21.354 -6.182 10.335 1.00 82.50 90 ARG A C 1
ATOM 733 O O . ARG A 1 90 ? -20.289 -6.265 10.940 1.00 82.50 90 ARG A O 1
ATOM 740 N N . ARG A 1 91 ? -22.510 -5.838 10.920 1.00 65.94 91 ARG A N 1
ATOM 741 C CA . ARG A 1 91 ? -22.708 -5.439 12.326 1.00 65.94 91 ARG A CA 1
ATOM 742 C C . ARG A 1 91 ? -21.790 -6.197 13.299 1.00 65.94 91 ARG A C 1
ATOM 744 O O . ARG A 1 91 ? -22.007 -7.376 13.558 1.00 65.94 91 ARG A O 1
ATOM 751 N N . GLY A 1 92 ? -20.824 -5.478 13.874 1.00 68.00 92 GLY A N 1
ATOM 752 C CA . GLY A 1 92 ? -20.051 -5.908 15.046 1.00 68.00 92 GLY A CA 1
ATOM 753 C C . GLY A 1 92 ? -18.709 -6.592 14.776 1.00 68.00 92 GLY A C 1
ATOM 754 O O . GLY A 1 92 ? -18.013 -6.902 15.736 1.00 68.00 92 GLY A O 1
ATOM 755 N N . VAL A 1 93 ? -18.311 -6.823 13.518 1.00 72.62 93 VAL A N 1
ATOM 756 C CA . VAL A 1 93 ? -16.976 -7.398 13.237 1.00 72.62 93 VAL A CA 1
ATOM 757 C C . VAL A 1 93 ? -15.888 -6.323 13.260 1.00 72.62 93 VAL A C 1
ATOM 759 O O . VAL A 1 93 ? -14.767 -6.587 13.691 1.00 72.62 93 VAL A O 1
ATOM 762 N N . LEU A 1 94 ? -16.217 -5.111 12.810 1.00 76.62 94 LEU A N 1
ATOM 763 C CA . LEU A 1 94 ? -15.263 -4.021 12.670 1.00 76.62 94 LEU A CA 1
ATOM 764 C C . LEU A 1 94 ? -15.820 -2.740 13.297 1.00 76.62 94 LEU A C 1
ATOM 766 O O . LEU A 1 94 ? -16.848 -2.218 12.871 1.00 76.62 94 LEU A O 1
ATOM 770 N N . GLU A 1 95 ? -15.134 -2.227 14.311 1.00 81.19 95 GLU A N 1
ATOM 771 C CA . GLU A 1 95 ? -15.476 -0.958 14.951 1.00 81.19 95 GLU A CA 1
ATOM 772 C C . GLU A 1 95 ? -14.661 0.190 14.326 1.00 81.19 95 GLU A C 1
ATOM 774 O O . GLU A 1 95 ? -13.489 0.037 13.970 1.00 81.19 95 GLU A O 1
ATOM 779 N N . LEU A 1 96 ? -15.270 1.375 14.205 1.00 82.81 96 LEU A N 1
ATOM 780 C CA . LEU A 1 96 ? -14.625 2.565 13.623 1.00 82.81 96 LEU A CA 1
ATOM 781 C C . LEU A 1 96 ? -13.441 3.076 14.461 1.00 82.81 96 LEU A C 1
ATOM 783 O O . LEU A 1 96 ? -12.526 3.718 13.941 1.00 82.81 96 LEU A O 1
ATOM 787 N N . GLN A 1 97 ? -13.452 2.794 15.761 1.00 83.50 97 GLN A N 1
ATOM 788 C CA . GLN A 1 97 ? -12.423 3.237 16.689 1.00 83.50 97 GLN A CA 1
ATOM 789 C C . GLN A 1 97 ? -11.087 2.479 16.502 1.00 83.50 97 GLN A C 1
ATOM 791 O O . GLN A 1 97 ? -10.070 3.143 16.305 1.00 83.50 97 GLN A O 1
ATOM 796 N N . PRO A 1 98 ? -11.049 1.132 16.433 1.00 81.62 98 PRO A N 1
ATOM 797 C CA . PRO A 1 98 ? -9.901 0.347 15.952 1.00 81.62 98 PRO A CA 1
ATOM 798 C C . PRO A 1 98 ? -9.298 0.800 14.615 1.00 81.62 98 PRO A C 1
ATOM 800 O O . PRO A 1 98 ? -8.080 0.737 14.397 1.00 81.62 98 PRO A O 1
ATOM 803 N N . LEU A 1 99 ? -10.142 1.293 13.704 1.00 83.31 99 LEU A N 1
ATOM 804 C CA . LEU A 1 99 ? -9.694 1.874 12.439 1.00 83.31 99 LEU A CA 1
ATOM 805 C C . LEU A 1 99 ? -8.999 3.232 12.610 1.00 83.31 99 LEU A C 1
ATOM 807 O O . LEU A 1 99 ? -8.345 3.699 11.680 1.00 83.31 99 LEU A O 1
ATOM 811 N N . GLY A 1 100 ? -9.037 3.839 13.797 1.00 81.44 100 GLY A N 1
ATOM 812 C CA . GLY A 1 100 ? -8.434 5.144 14.062 1.00 81.44 100 GLY A CA 1
ATOM 813 C C . GLY A 1 100 ? -9.179 6.292 13.394 1.00 81.44 100 GLY A C 1
ATOM 814 O O . GLY A 1 100 ? -8.584 7.347 13.180 1.00 81.44 100 GLY A O 1
ATOM 815 N N . LEU A 1 101 ? -10.444 6.070 13.018 1.00 83.75 101 LEU A N 1
ATOM 816 C CA . LEU A 1 101 ? -11.290 7.084 12.390 1.00 83.75 101 LEU A CA 1
ATOM 817 C C . LEU A 1 101 ? -11.878 8.037 13.434 1.00 83.75 101 LEU A C 1
ATOM 819 O O . LEU A 1 101 ? -11.952 9.229 13.178 1.00 83.75 101 LEU A O 1
ATOM 823 N N . LEU A 1 102 ? -12.242 7.528 14.616 1.00 78.44 102 LEU A N 1
ATOM 824 C CA . LEU A 1 102 ? -12.877 8.313 15.686 1.00 78.44 102 LEU A CA 1
ATOM 825 C C . LEU A 1 102 ? -11.892 8.859 16.738 1.00 78.44 102 LEU A C 1
ATOM 827 O O . LEU A 1 102 ? -12.305 9.554 17.657 1.00 78.44 102 LEU A O 1
ATOM 831 N N . GLY A 1 103 ? -10.594 8.563 16.609 1.00 66.19 103 GLY A N 1
ATOM 832 C CA . GLY A 1 103 ? -9.594 8.870 17.637 1.00 66.19 103 GLY A CA 1
ATOM 833 C C . GLY A 1 103 ? -9.732 8.015 18.917 1.00 66.19 103 GLY A C 1
ATOM 834 O O . GLY A 1 103 ? -10.539 7.083 18.965 1.00 66.19 103 GLY A O 1
ATOM 835 N N . PRO A 1 104 ? -8.888 8.258 19.938 1.00 66.69 104 PRO A N 1
ATOM 836 C CA . PRO A 1 104 ? -9.015 7.663 21.275 1.00 66.69 104 PRO A CA 1
ATOM 837 C C . PRO A 1 104 ? -10.416 7.854 21.889 1.00 66.69 104 PRO A C 1
ATOM 839 O O . PRO A 1 104 ? -11.005 8.913 21.717 1.00 66.69 104 PRO A O 1
ATOM 842 N N . ALA A 1 105 ? -10.922 6.856 22.630 1.00 61.84 105 ALA A N 1
ATOM 843 C CA . ALA A 1 105 ? -12.282 6.863 23.217 1.00 61.84 105 ALA A CA 1
ATOM 844 C C . ALA A 1 105 ? -12.526 8.039 24.169 1.00 61.84 105 ALA A C 1
ATOM 846 O O . ALA A 1 105 ? -13.659 8.480 24.332 1.00 61.84 105 ALA A O 1
ATOM 847 N N . ASP A 1 106 ? -11.449 8.506 24.794 1.00 57.53 106 ASP A N 1
ATOM 848 C CA . ASP A 1 106 ? -11.466 9.511 25.853 1.00 57.53 106 ASP A CA 1
ATOM 849 C C . ASP A 1 106 ? -11.545 10.941 25.292 1.00 57.53 106 ASP A C 1
ATOM 851 O O . ASP A 1 106 ? -11.673 11.908 26.039 1.00 57.53 106 ASP A O 1
ATOM 855 N N . LEU A 1 107 ? -11.446 11.086 23.968 1.00 55.19 107 LEU A N 1
ATOM 856 C CA . LEU A 1 107 ? -11.577 12.350 23.263 1.00 55.19 107 LEU A CA 1
ATOM 857 C C . LEU A 1 107 ? -12.993 12.441 22.690 1.00 55.19 107 LEU A C 1
ATOM 859 O O . LEU A 1 107 ? -13.426 11.517 22.002 1.00 55.19 107 LEU A O 1
ATOM 863 N N . ASP A 1 108 ? -13.691 13.553 22.956 1.00 55.19 108 ASP A N 1
ATOM 864 C CA . ASP A 1 108 ? -15.000 13.869 22.366 1.00 55.19 108 ASP A CA 1
ATOM 865 C C . ASP A 1 108 ? -15.036 13.417 20.903 1.00 55.19 108 ASP A C 1
ATOM 867 O O . ASP A 1 108 ? -14.164 13.811 20.120 1.00 55.19 108 ASP A O 1
ATOM 871 N N . GLN A 1 109 ? -15.998 12.539 20.583 1.00 60.25 109 GLN A N 1
ATOM 872 C CA . GLN A 1 109 ? -16.095 11.717 19.367 1.00 60.25 109 GLN A CA 1
ATOM 873 C C . GLN A 1 109 ? -16.167 12.550 18.076 1.00 60.25 109 GLN A C 1
ATOM 875 O O . GLN A 1 109 ? -17.174 12.587 17.369 1.00 60.25 109 GLN A O 1
ATOM 880 N N . SER A 1 110 ? -15.090 13.243 17.738 1.00 68.31 110 SER A N 1
ATOM 881 C CA . SER A 1 110 ? -14.956 13.948 16.479 1.00 68.31 110 SER A CA 1
ATOM 882 C C . SER A 1 110 ? -14.580 12.931 15.408 1.00 68.31 110 SER A C 1
ATOM 884 O O . SER A 1 110 ? -13.642 12.150 15.549 1.00 68.31 110 SER A O 1
ATOM 886 N N . VAL A 1 111 ? -15.299 12.969 14.288 1.00 65.31 111 VAL A N 1
ATOM 887 C CA . VAL A 1 111 ? -15.115 12.074 13.125 1.00 65.31 111 VAL A CA 1
ATOM 888 C C . VAL A 1 111 ? -13.696 12.134 12.538 1.00 65.31 111 VAL A C 1
ATOM 890 O O . VAL A 1 111 ? -13.289 11.283 11.750 1.00 65.31 111 VAL A O 1
ATOM 893 N N . LEU A 1 112 ? -12.934 13.159 12.907 1.00 72.94 112 LEU A N 1
ATOM 894 C CA . LEU A 1 112 ? -11.570 13.358 12.455 1.00 72.94 112 LEU A CA 1
ATOM 895 C C . LEU A 1 112 ? -10.522 13.057 13.560 1.00 72.94 112 LEU A C 1
ATOM 897 O O . LEU A 1 112 ? -9.319 13.141 13.297 1.00 72.94 112 LEU A O 1
ATOM 901 N N . GLY A 1 113 ? -10.945 12.751 14.794 1.00 66.81 113 GLY A N 1
ATOM 902 C CA . GLY A 1 113 ? -10.068 12.505 15.948 1.00 66.81 113 GLY A CA 1
ATOM 903 C C . GLY A 1 113 ? -9.367 13.752 16.513 1.00 66.81 113 GLY A C 1
ATOM 904 O O . GLY A 1 113 ? -8.260 13.645 17.039 1.00 66.81 113 GLY A O 1
ATOM 905 N N . TRP A 1 114 ? -9.976 14.933 16.380 1.00 70.50 114 TRP A N 1
ATOM 906 C CA . TRP A 1 114 ? -9.483 16.232 16.859 1.00 70.50 114 TRP A CA 1
ATOM 907 C C . TRP A 1 114 ? -10.096 16.539 18.229 1.00 70.50 114 TRP A C 1
ATOM 909 O O . TRP A 1 114 ? -10.925 17.432 18.369 1.00 70.50 114 TRP A O 1
ATOM 919 N N . GLY A 1 115 ? -9.730 15.751 19.240 1.00 75.62 115 GLY A N 1
ATOM 920 C CA . GLY A 1 115 ? -10.011 16.093 20.639 1.00 75.62 115 GLY A CA 1
ATOM 921 C C . GLY A 1 115 ? -8.941 17.009 21.234 1.00 75.62 115 GLY A C 1
ATOM 922 O O . GLY A 1 115 ? -8.032 17.434 20.529 1.00 75.62 115 GLY A O 1
ATOM 923 N N . GLY A 1 116 ? -8.989 17.267 22.545 1.00 76.75 116 GLY A N 1
ATOM 924 C CA . GLY A 1 116 ? -8.070 18.188 23.239 1.00 76.75 116 GLY A CA 1
ATOM 925 C C . GLY A 1 116 ? -6.566 17.923 23.040 1.00 76.75 116 GLY A C 1
ATOM 926 O O . GLY A 1 116 ? -5.772 18.859 23.082 1.00 76.75 116 GLY A O 1
ATOM 927 N N . GLU A 1 117 ? -6.160 16.685 22.739 1.00 83.44 117 GLU A N 1
ATOM 928 C CA . GLU A 1 117 ? -4.753 16.315 22.507 1.00 83.44 117 GLU A CA 1
ATOM 929 C C . GLU A 1 117 ? -4.284 16.420 21.044 1.00 83.44 117 GLU A C 1
ATOM 931 O O . GLU A 1 117 ? -3.157 16.027 20.720 1.00 83.44 117 GLU A O 1
ATOM 936 N N . TRP A 1 118 ? -5.108 16.950 20.133 1.00 85.94 118 TRP A N 1
ATOM 937 C CA . TRP A 1 118 ? -4.798 16.987 18.697 1.00 85.94 118 TRP A CA 1
ATOM 938 C C . TRP A 1 118 ? -3.443 17.646 18.390 1.00 85.94 118 TRP A C 1
ATOM 940 O O . TRP A 1 118 ? -2.724 17.198 17.494 1.00 85.94 118 TRP A O 1
ATOM 950 N N . LEU A 1 119 ? -3.057 18.672 19.158 1.00 90.19 119 LEU A N 1
ATOM 951 C CA . LEU A 1 119 ? -1.787 19.376 18.984 1.00 90.19 119 LEU A CA 1
ATOM 952 C C . LEU A 1 119 ? -0.590 18.481 19.338 1.00 90.19 119 LEU A C 1
ATOM 954 O O . LEU A 1 119 ? 0.397 18.453 18.603 1.00 90.19 119 LEU A O 1
ATOM 958 N N . ILE A 1 120 ? -0.693 17.700 20.418 1.00 90.44 120 ILE A N 1
ATOM 959 C CA . ILE A 1 120 ? 0.342 16.742 20.835 1.00 90.44 120 ILE A CA 1
ATOM 960 C C . ILE A 1 120 ? 0.464 15.628 19.791 1.00 90.44 120 ILE A C 1
ATOM 962 O O . ILE A 1 120 ? 1.573 15.303 19.360 1.00 90.44 120 ILE A O 1
ATOM 966 N N . ALA A 1 121 ? -0.664 15.074 19.335 1.00 90.12 121 ALA A N 1
ATOM 967 C CA . ALA A 1 121 ? -0.684 14.059 18.283 1.00 90.12 121 ALA A CA 1
ATOM 968 C C . ALA A 1 121 ? -0.063 14.582 16.975 1.00 90.12 121 ALA A C 1
ATOM 970 O O . ALA A 1 121 ? 0.762 13.905 16.359 1.00 90.12 121 ALA A O 1
ATOM 971 N N . THR A 1 122 ? -0.387 15.819 16.594 1.00 92.69 122 THR A N 1
ATOM 972 C CA . THR A 1 122 ? 0.203 16.492 15.430 1.00 92.69 122 THR A CA 1
ATOM 973 C C . THR A 1 122 ? 1.711 16.658 15.601 1.00 92.69 122 THR A C 1
ATOM 975 O O . THR A 1 122 ? 2.464 16.282 14.706 1.00 92.69 122 THR A O 1
ATOM 978 N N . GLY A 1 123 ? 2.177 17.132 16.762 1.00 94.94 123 GLY A N 1
ATOM 979 C CA . GLY A 1 123 ? 3.605 17.259 17.065 1.00 94.94 123 GLY A CA 1
ATOM 980 C C . GLY A 1 123 ? 4.357 15.928 16.960 1.00 94.94 123 GLY A C 1
ATOM 981 O O . GLY A 1 123 ? 5.414 15.861 16.330 1.00 94.94 123 GLY A O 1
ATOM 982 N N . ARG A 1 124 ? 3.778 14.837 17.484 1.00 95.31 124 ARG A N 1
ATOM 983 C CA . ARG A 1 124 ? 4.327 13.477 17.336 1.00 95.31 124 ARG A CA 1
ATOM 984 C C . ARG A 1 124 ? 4.409 13.057 15.867 1.00 95.31 124 ARG A C 1
ATOM 986 O O . ARG A 1 124 ? 5.436 12.535 15.442 1.00 95.31 124 ARG A O 1
ATOM 993 N N . MET A 1 125 ? 3.371 13.317 15.072 1.00 95.44 125 MET A N 1
ATOM 994 C CA . MET A 1 125 ? 3.362 12.966 13.646 1.00 95.44 125 MET A CA 1
ATOM 995 C C . MET A 1 125 ? 4.312 13.812 12.806 1.00 95.44 125 MET A C 1
ATOM 997 O O . MET A 1 125 ? 4.884 13.291 11.848 1.00 95.44 125 MET A O 1
ATOM 1001 N N . VAL A 1 126 ? 4.530 15.076 13.171 1.00 96.31 126 VAL A N 1
ATOM 1002 C CA . VAL A 1 126 ? 5.581 15.908 12.574 1.00 96.31 126 VAL A CA 1
ATOM 1003 C C . VAL A 1 126 ? 6.950 15.309 12.881 1.00 96.31 126 VAL A C 1
ATOM 1005 O O . VAL A 1 126 ? 7.743 15.135 11.960 1.00 96.31 126 VAL A O 1
ATOM 1008 N N . ALA A 1 127 ? 7.215 14.912 14.130 1.00 96.62 127 ALA A N 1
ATOM 1009 C CA . ALA A 1 127 ? 8.476 14.270 14.499 1.00 96.62 127 ALA A CA 1
ATOM 1010 C C . ALA A 1 127 ? 8.705 12.951 13.733 1.00 96.62 127 ALA A C 1
ATOM 1012 O O . ALA A 1 127 ? 9.774 12.760 13.152 1.00 96.62 127 ALA A O 1
ATOM 1013 N N . VAL A 1 128 ? 7.690 12.078 13.649 1.00 96.19 128 VAL A N 1
ATOM 1014 C CA . VAL A 1 128 ? 7.743 10.834 12.852 1.00 96.19 128 VAL A CA 1
ATOM 1015 C C . VAL A 1 128 ? 7.959 11.137 11.369 1.00 96.19 128 VAL A C 1
ATOM 1017 O O . VAL A 1 128 ? 8.784 10.494 10.722 1.00 96.19 128 VAL A O 1
ATOM 1020 N N . GLY A 1 129 ? 7.254 12.131 10.825 1.00 95.50 129 GLY A N 1
ATOM 1021 C CA . GLY A 1 129 ? 7.404 12.565 9.440 1.00 95.50 129 GLY A CA 1
ATOM 1022 C C . GLY A 1 129 ? 8.815 13.070 9.140 1.00 95.50 129 GLY A C 1
ATOM 1023 O O . GLY A 1 129 ? 9.411 12.661 8.148 1.00 95.50 129 GLY A O 1
ATOM 1024 N N . LEU A 1 130 ? 9.392 13.900 10.012 1.00 96.50 130 LEU A N 1
ATOM 1025 C CA . LEU A 1 130 ? 10.762 14.397 9.865 1.00 96.50 130 LEU A CA 1
ATOM 1026 C C . LEU A 1 130 ? 11.789 13.264 9.958 1.00 96.50 130 LEU A C 1
ATOM 1028 O O . LEU A 1 130 ? 12.660 13.169 9.095 1.00 96.50 130 LEU A O 1
ATOM 1032 N N . ALA A 1 131 ? 11.660 12.373 10.945 1.00 95.19 131 ALA A N 1
ATOM 1033 C CA . ALA A 1 131 ? 12.524 11.200 11.070 1.00 95.19 131 ALA A CA 1
ATOM 1034 C C . ALA A 1 131 ? 12.443 10.311 9.818 1.00 95.19 131 ALA A C 1
ATOM 1036 O O . ALA A 1 131 ? 13.466 9.918 9.257 1.00 95.19 131 ALA A O 1
ATOM 1037 N N . GLY A 1 132 ? 11.230 10.069 9.319 1.00 93.81 132 GLY A N 1
ATOM 1038 C CA . GLY A 1 132 ? 11.005 9.343 8.078 1.00 93.81 132 GLY A CA 1
ATOM 1039 C C . GLY A 1 132 ? 11.646 10.016 6.869 1.00 93.81 132 GLY A C 1
ATOM 1040 O O . GLY A 1 132 ? 12.347 9.363 6.100 1.00 93.81 132 GLY A O 1
ATOM 1041 N N . ALA A 1 133 ? 11.474 11.330 6.720 1.00 93.94 133 ALA A N 1
ATOM 1042 C CA . ALA A 1 133 ? 12.102 12.093 5.649 1.00 93.94 133 ALA A CA 1
ATOM 1043 C C . ALA A 1 133 ? 13.634 11.980 5.695 1.00 93.94 133 ALA A C 1
ATOM 1045 O O . ALA A 1 133 ? 14.255 11.797 4.650 1.00 93.94 133 ALA A O 1
ATOM 1046 N N . LEU A 1 134 ? 14.242 12.030 6.885 1.00 95.25 134 LEU A N 1
ATOM 1047 C CA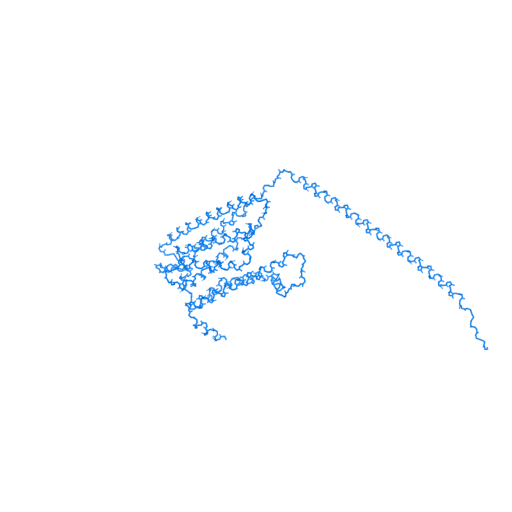 . LEU A 1 134 ? 15.686 11.849 7.055 1.00 95.25 134 LEU A CA 1
ATOM 1048 C C . LEU A 1 134 ? 16.146 10.455 6.620 1.00 95.25 134 LEU A C 1
ATOM 1050 O O . LEU A 1 134 ? 17.081 10.365 5.828 1.00 95.25 134 LEU A O 1
ATOM 1054 N N . VAL A 1 135 ? 15.468 9.387 7.056 1.00 94.06 135 VAL A N 1
ATOM 1055 C CA . VAL A 1 135 ? 15.786 8.003 6.645 1.00 94.06 135 VAL A CA 1
ATOM 1056 C C . VAL A 1 135 ? 15.737 7.860 5.125 1.00 94.06 135 VAL A C 1
ATOM 1058 O O . VAL A 1 135 ? 16.630 7.277 4.513 1.00 94.06 135 VAL A O 1
ATOM 1061 N N . VAL A 1 136 ? 14.721 8.445 4.495 1.00 90.06 136 VAL A N 1
ATOM 1062 C CA . VAL A 1 136 ? 14.524 8.398 3.043 1.00 90.06 136 VAL A CA 1
ATOM 1063 C C . VAL A 1 136 ? 15.619 9.167 2.312 1.00 90.06 136 VAL A C 1
ATOM 1065 O O . VAL A 1 136 ? 16.180 8.672 1.335 1.00 90.06 136 VAL A O 1
ATOM 1068 N N . LEU A 1 137 ? 15.933 10.382 2.764 1.00 90.81 137 LEU A N 1
ATOM 1069 C CA . LEU A 1 137 ? 16.991 11.200 2.172 1.00 90.81 137 LEU A CA 1
ATOM 1070 C C . LEU A 1 137 ? 18.359 10.531 2.327 1.00 90.81 137 LEU A C 1
ATOM 1072 O O . LEU A 1 137 ? 19.128 10.499 1.367 1.00 90.81 137 LEU A O 1
ATOM 1076 N N . TRP A 1 138 ? 18.628 9.954 3.496 1.00 92.50 138 TRP A N 1
ATOM 1077 C CA . TRP A 1 138 ? 19.861 9.231 3.779 1.00 92.50 138 TRP A CA 1
ATOM 1078 C C . TRP A 1 138 ? 19.992 7.969 2.922 1.00 92.50 138 TRP A C 1
ATOM 1080 O O . TRP A 1 138 ? 21.006 7.798 2.249 1.00 92.50 138 TRP A O 1
ATOM 1090 N N . GLY A 1 139 ? 18.959 7.123 2.854 1.00 89.50 139 GLY A N 1
ATOM 1091 C CA . GLY A 1 139 ? 18.972 5.920 2.013 1.00 89.50 139 GLY A CA 1
ATOM 1092 C C . GLY A 1 139 ? 19.210 6.245 0.535 1.00 89.50 139 GLY A C 1
ATOM 1093 O O . GLY A 1 139 ? 19.992 5.580 -0.139 1.00 89.50 139 GLY A O 1
ATOM 1094 N N . ARG A 1 140 ? 18.621 7.340 0.042 1.00 84.81 140 ARG A N 1
ATOM 1095 C CA . ARG A 1 140 ? 18.855 7.831 -1.326 1.00 84.81 140 ARG A CA 1
ATOM 1096 C C . ARG A 1 140 ? 20.274 8.331 -1.555 1.00 84.81 140 ARG A C 1
ATOM 1098 O O . ARG A 1 140 ? 20.830 8.074 -2.618 1.00 84.81 140 ARG A O 1
ATOM 1105 N N . ALA A 1 141 ? 20.831 9.086 -0.610 1.00 88.12 141 ALA A N 1
ATOM 1106 C CA . ALA A 1 141 ? 22.201 9.578 -0.710 1.00 88.12 141 ALA A CA 1
ATOM 1107 C C . ALA A 1 141 ? 23.192 8.408 -0.781 1.00 88.12 141 ALA A C 1
ATOM 1109 O O . ALA A 1 141 ? 24.052 8.401 -1.658 1.00 88.12 141 ALA A O 1
ATOM 1110 N N . ASN A 1 142 ? 23.002 7.385 0.060 1.00 88.69 142 ASN A N 1
ATOM 1111 C CA . ASN A 1 142 ? 23.804 6.161 0.023 1.00 88.69 142 ASN A CA 1
ATOM 1112 C C . ASN A 1 142 ? 23.644 5.410 -1.301 1.00 88.69 142 ASN A C 1
ATOM 1114 O O . ASN A 1 142 ? 24.644 5.037 -1.903 1.00 88.69 142 ASN A O 1
ATOM 1118 N N . LEU A 1 143 ? 22.415 5.239 -1.803 1.00 83.69 143 LEU A N 1
ATOM 1119 C CA . LEU A 1 143 ? 22.201 4.555 -3.080 1.00 83.69 143 LEU A CA 1
ATOM 1120 C C . LEU A 1 143 ? 22.880 5.295 -4.238 1.00 83.69 143 LEU A C 1
ATOM 1122 O O . LEU A 1 143 ? 23.555 4.674 -5.046 1.00 83.69 143 LEU A O 1
ATOM 1126 N N . ARG A 1 144 ? 22.758 6.627 -4.299 1.00 83.00 144 ARG A N 1
ATOM 1127 C CA . ARG A 1 144 ? 23.453 7.440 -5.312 1.00 83.00 144 ARG A CA 1
ATOM 1128 C C . ARG A 1 144 ? 24.964 7.304 -5.217 1.00 83.00 144 ARG A C 1
ATOM 1130 O O . ARG A 1 144 ? 25.621 7.251 -6.247 1.00 83.00 144 ARG A O 1
ATOM 1137 N N . TRP A 1 145 ? 25.500 7.252 -4.001 1.00 86.19 145 TRP A N 1
ATOM 1138 C CA . TRP A 1 145 ? 26.922 7.029 -3.792 1.00 86.19 145 TRP A CA 1
ATOM 1139 C C . TRP A 1 145 ? 27.352 5.656 -4.323 1.00 86.19 145 TRP A C 1
ATOM 1141 O O . TRP A 1 145 ? 28.313 5.594 -5.080 1.00 86.19 145 TRP A O 1
ATOM 1151 N N . VAL A 1 146 ? 26.608 4.584 -4.034 1.00 85.06 146 VAL A N 1
ATOM 1152 C CA . VAL A 1 146 ? 26.893 3.237 -4.569 1.00 85.06 146 VAL A CA 1
ATOM 1153 C C . VAL A 1 146 ? 26.791 3.205 -6.099 1.00 85.06 146 VAL A C 1
ATOM 1155 O O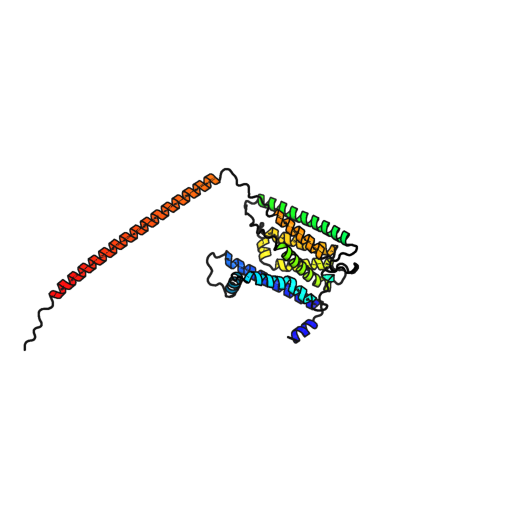 . VAL A 1 146 ? 27.702 2.712 -6.762 1.00 85.06 146 VAL A O 1
ATOM 1158 N N . MET A 1 147 ? 25.726 3.781 -6.665 1.00 82.19 147 MET A N 1
ATOM 1159 C CA . MET A 1 147 ? 25.498 3.820 -8.116 1.00 82.19 147 MET A CA 1
ATOM 1160 C C . MET A 1 147 ? 26.558 4.641 -8.854 1.00 82.19 147 MET A C 1
ATOM 1162 O O . MET A 1 147 ? 26.984 4.255 -9.930 1.00 82.19 147 MET A O 1
ATOM 1166 N N . ALA A 1 148 ? 27.058 5.734 -8.272 1.00 82.94 148 ALA A N 1
ATOM 1167 C CA . ALA A 1 148 ? 28.143 6.511 -8.878 1.00 82.94 148 ALA A CA 1
ATOM 1168 C C . ALA A 1 148 ? 29.459 5.719 -9.021 1.00 82.94 148 ALA A C 1
ATOM 1170 O O . ALA A 1 148 ? 30.318 6.114 -9.802 1.00 82.94 148 ALA A O 1
ATOM 1171 N N . HIS A 1 149 ? 29.615 4.622 -8.273 1.00 83.06 149 HIS A N 1
ATOM 1172 C CA . HIS A 1 149 ? 30.789 3.745 -8.311 1.00 83.06 149 HIS A CA 1
ATOM 1173 C C . HIS A 1 149 ? 30.520 2.412 -9.025 1.00 83.06 149 HIS A C 1
ATOM 1175 O O . HIS A 1 149 ? 31.399 1.555 -9.074 1.00 83.06 149 HIS A O 1
ATOM 1181 N N . THR A 1 150 ? 29.317 2.214 -9.566 1.00 79.44 150 THR A N 1
ATOM 1182 C CA . THR A 1 150 ? 28.983 1.065 -10.410 1.00 79.44 150 THR A CA 1
ATOM 1183 C C . THR A 1 150 ? 28.688 1.596 -11.810 1.00 79.44 150 THR A C 1
ATOM 1185 O O . THR A 1 150 ? 27.763 2.374 -11.985 1.00 79.44 150 THR A O 1
ATOM 1188 N N . ASP A 1 151 ? 29.482 1.202 -12.813 1.00 57.25 151 ASP A N 1
ATOM 1189 C CA . ASP A 1 151 ? 29.508 1.762 -14.186 1.00 57.25 151 ASP A CA 1
ATOM 1190 C C . ASP A 1 151 ? 28.191 1.647 -15.003 1.00 57.25 151 ASP A C 1
ATOM 1192 O O . ASP A 1 151 ? 28.153 1.896 -16.208 1.00 57.25 151 ASP A O 1
ATOM 1196 N N . GLY A 1 152 ? 27.070 1.298 -14.374 1.00 60.09 152 GLY A N 1
ATOM 1197 C CA . GLY A 1 152 ? 25.751 1.219 -14.987 1.00 60.09 152 GLY A CA 1
ATOM 1198 C C . GLY A 1 152 ? 24.957 2.506 -14.807 1.00 60.09 152 GLY A C 1
ATOM 1199 O O . GLY A 1 152 ? 24.000 2.532 -14.041 1.00 60.09 152 GLY A O 1
ATOM 1200 N N . GLY A 1 153 ? 25.311 3.568 -15.531 1.00 54.94 153 GLY A N 1
ATOM 1201 C CA . GLY A 1 153 ? 24.474 4.764 -15.642 1.00 54.94 153 GLY A CA 1
ATOM 1202 C C . GLY A 1 153 ? 23.184 4.466 -16.410 1.00 54.94 153 GLY A C 1
ATOM 1203 O O . GLY A 1 153 ? 23.087 4.778 -17.593 1.00 54.94 153 GLY A O 1
ATOM 1204 N N . ARG A 1 154 ? 22.200 3.831 -15.766 1.00 58.62 154 ARG A N 1
ATOM 1205 C CA . ARG A 1 154 ? 20.851 3.684 -16.317 1.00 58.62 154 ARG A CA 1
ATOM 1206 C C . ARG A 1 154 ? 19.987 4.855 -15.873 1.00 58.62 154 ARG A C 1
ATOM 1208 O O . ARG A 1 154 ? 19.814 5.114 -14.684 1.00 58.62 154 ARG A O 1
ATOM 1215 N N . GLU A 1 155 ? 19.438 5.565 -16.853 1.00 55.94 155 GLU A N 1
ATOM 1216 C CA . GLU A 1 155 ? 18.383 6.541 -16.608 1.00 55.94 155 GLU A CA 1
ATOM 1217 C C . GLU A 1 155 ? 17.168 5.805 -16.041 1.00 55.94 155 GLU A C 1
ATOM 1219 O O . GLU A 1 155 ? 16.654 4.846 -16.620 1.00 55.94 155 GLU A O 1
ATOM 1224 N N . THR A 1 156 ? 16.745 6.223 -14.852 1.00 56.19 156 THR A N 1
ATOM 1225 C CA . THR A 1 156 ? 15.522 5.720 -14.238 1.00 56.19 156 THR A CA 1
ATOM 1226 C C . THR A 1 156 ? 14.353 6.410 -14.926 1.00 56.19 156 THR A C 1
ATOM 1228 O O . THR A 1 156 ? 14.206 7.625 -14.830 1.00 56.19 156 THR A O 1
ATOM 1231 N N . GLU A 1 157 ? 13.554 5.636 -15.659 1.00 50.81 157 GLU A N 1
ATOM 1232 C CA . GLU A 1 157 ? 12.343 6.111 -16.330 1.00 50.81 157 GLU A CA 1
ATOM 1233 C C . GLU A 1 157 ? 11.375 6.675 -15.272 1.00 50.81 157 GLU A C 1
ATOM 1235 O O . GLU A 1 157 ? 10.886 5.958 -14.391 1.00 50.81 157 GLU A O 1
ATOM 1240 N N . ASP A 1 158 ? 11.192 7.998 -15.293 1.00 49.00 158 ASP A N 1
ATOM 1241 C CA . ASP A 1 158 ? 10.374 8.738 -14.335 1.00 49.00 158 ASP A CA 1
ATOM 1242 C C . ASP A 1 158 ? 8.914 8.744 -14.807 1.00 49.00 158 ASP A C 1
ATOM 1244 O O . ASP A 1 158 ? 8.499 9.571 -15.618 1.00 49.00 158 ASP A O 1
ATOM 1248 N N . ASP A 1 159 ? 8.111 7.814 -14.285 1.00 49.25 159 ASP A N 1
ATOM 1249 C CA . ASP A 1 159 ? 6.656 7.787 -14.478 1.00 49.25 159 ASP A CA 1
ATOM 1250 C C . ASP A 1 159 ? 5.994 8.923 -13.661 1.00 49.25 159 ASP A C 1
ATOM 1252 O O . ASP A 1 159 ? 5.350 8.698 -12.630 1.00 49.25 159 ASP A O 1
ATOM 1256 N N . GLY A 1 160 ? 6.188 10.170 -14.098 1.00 45.56 160 GLY A N 1
ATOM 1257 C CA . GLY A 1 160 ? 5.834 11.423 -13.418 1.00 45.56 160 GLY A CA 1
ATOM 1258 C C . GLY A 1 160 ? 4.336 11.730 -13.262 1.00 45.56 160 GLY A C 1
ATOM 1259 O O . GLY A 1 160 ? 3.895 12.836 -13.572 1.00 45.56 160 GLY A O 1
ATOM 1260 N N . VAL A 1 161 ? 3.523 10.800 -12.751 1.00 51.59 161 VAL A N 1
ATOM 1261 C CA . VAL A 1 161 ? 2.084 11.022 -12.524 1.00 51.59 161 VAL A CA 1
ATOM 1262 C C . VAL A 1 161 ? 1.776 11.148 -11.024 1.00 51.59 161 VAL A C 1
ATOM 1264 O O . VAL A 1 161 ? 1.849 10.182 -10.266 1.00 51.59 161 VAL A O 1
ATOM 1267 N N . THR A 1 162 ? 1.367 12.347 -10.594 1.00 56.50 162 THR A N 1
ATOM 1268 C CA . THR A 1 162 ? 1.036 12.717 -9.197 1.00 56.50 162 THR A CA 1
ATOM 1269 C C . THR A 1 162 ? -0.351 12.256 -8.730 1.00 56.50 162 THR A C 1
ATOM 1271 O O . THR A 1 162 ? -0.530 11.937 -7.556 1.00 56.50 162 THR A O 1
ATOM 1274 N N . GLY A 1 163 ? -1.344 12.188 -9.626 1.00 60.97 163 GLY A N 1
ATOM 1275 C CA . GLY A 1 163 ? -2.715 11.743 -9.307 1.00 60.97 163 GLY A CA 1
ATOM 1276 C C . GLY A 1 163 ? -2.818 10.348 -8.653 1.00 60.97 163 GLY A C 1
ATOM 1277 O O . GLY A 1 163 ? -3.600 10.170 -7.717 1.00 60.97 163 GLY A O 1
ATOM 1278 N N . PRO A 1 164 ? -2.007 9.356 -9.064 1.00 80.00 164 PRO A N 1
ATOM 1279 C CA . PRO A 1 164 ? -1.901 8.065 -8.396 1.00 80.00 164 PRO A CA 1
ATOM 1280 C C . PRO A 1 164 ? -1.541 8.120 -6.906 1.00 80.00 164 PRO A C 1
ATOM 1282 O O . PRO A 1 164 ? -1.973 7.222 -6.191 1.00 80.00 164 PRO A O 1
ATOM 1285 N N . ILE A 1 165 ? -0.812 9.133 -6.412 1.00 84.00 165 ILE A N 1
ATOM 1286 C CA . ILE A 1 165 ? -0.272 9.128 -5.036 1.00 84.00 165 ILE A CA 1
ATOM 1287 C C . ILE A 1 165 ? -1.378 9.182 -3.985 1.00 84.00 165 ILE A C 1
ATOM 1289 O O . ILE A 1 165 ? -1.354 8.401 -3.037 1.00 84.00 165 ILE A O 1
ATOM 1293 N N . VAL A 1 166 ? -2.337 10.104 -4.131 1.00 87.94 166 VAL A N 1
ATOM 1294 C CA . VAL A 1 166 ? -3.394 10.316 -3.125 1.00 87.94 166 VAL A CA 1
ATOM 1295 C C . VAL A 1 166 ? -4.242 9.056 -3.001 1.00 87.94 166 VAL A C 1
ATOM 1297 O O . VAL A 1 166 ? -4.411 8.515 -1.911 1.00 87.94 166 VAL A O 1
ATOM 1300 N N . ARG A 1 167 ? -4.711 8.542 -4.144 1.00 90.56 167 ARG A N 1
ATOM 1301 C CA . ARG A 1 167 ? -5.494 7.305 -4.211 1.00 90.56 167 ARG A CA 1
ATOM 1302 C C . ARG A 1 167 ? -4.716 6.121 -3.640 1.00 90.56 167 ARG A C 1
ATOM 1304 O O . ARG A 1 167 ? -5.272 5.372 -2.847 1.00 90.56 167 ARG A O 1
ATOM 1311 N N . GLU A 1 168 ? -3.452 5.954 -4.029 1.00 89.94 168 GLU A N 1
ATOM 1312 C CA . GLU A 1 168 ? -2.617 4.851 -3.543 1.00 89.94 168 GLU A CA 1
ATOM 1313 C C . GLU A 1 168 ? -2.399 4.946 -2.032 1.00 89.94 168 GLU A C 1
ATOM 1315 O O . GLU A 1 168 ? -2.509 3.945 -1.335 1.00 89.94 168 GLU A O 1
ATOM 1320 N N . THR A 1 169 ? -2.177 6.153 -1.510 1.00 92.12 169 THR A N 1
ATOM 1321 C CA . THR A 1 169 ? -2.025 6.378 -0.069 1.00 92.12 169 THR A CA 1
ATOM 1322 C C . THR A 1 169 ? -3.292 5.970 0.673 1.00 92.12 169 THR A C 1
ATOM 1324 O O . THR A 1 169 ? -3.210 5.218 1.638 1.00 92.12 169 THR A O 1
ATOM 1327 N N . ILE A 1 170 ? -4.468 6.404 0.208 1.00 91.62 170 ILE A N 1
ATOM 1328 C CA . ILE A 1 170 ? -5.747 6.027 0.825 1.00 91.62 170 ILE A CA 1
ATOM 1329 C C . ILE A 1 170 ? -5.927 4.506 0.793 1.00 91.62 170 ILE A C 1
ATOM 1331 O O . ILE A 1 170 ? -6.234 3.912 1.822 1.00 91.62 170 ILE A O 1
ATOM 1335 N N . TYR A 1 171 ? -5.689 3.867 -0.354 1.00 93.44 171 TYR A N 1
ATOM 1336 C CA . TYR A 1 171 ? -5.797 2.413 -0.489 1.00 93.44 171 TYR A CA 1
ATOM 1337 C C . TYR A 1 171 ? -4.881 1.677 0.486 1.00 93.44 171 TYR A C 1
ATOM 1339 O O . TYR A 1 171 ? -5.348 0.796 1.203 1.00 93.44 171 TYR A O 1
ATOM 1347 N N . LEU A 1 172 ? -3.610 2.068 0.570 1.00 92.69 172 LEU A N 1
ATOM 1348 C CA . LEU A 1 172 ? -2.646 1.439 1.470 1.00 92.69 172 LEU A CA 1
ATOM 1349 C C . LEU A 1 172 ? -3.004 1.655 2.944 1.00 92.69 172 LEU A C 1
ATOM 1351 O O . LEU A 1 172 ? -2.901 0.719 3.733 1.00 92.69 172 LEU A O 1
ATOM 1355 N N . GLN A 1 173 ? -3.454 2.855 3.322 1.00 95.12 173 GLN A N 1
ATOM 1356 C CA . GLN A 1 173 ? -3.830 3.152 4.706 1.00 95.12 173 GLN A CA 1
ATOM 1357 C C . GLN A 1 173 ? -5.087 2.396 5.139 1.00 95.12 173 GLN A C 1
ATOM 1359 O O . GLN A 1 173 ? -5.113 1.852 6.241 1.00 95.12 173 GLN A O 1
ATOM 1364 N N . VAL A 1 174 ? -6.101 2.304 4.274 1.00 93.62 174 VAL A N 1
ATOM 1365 C CA . VAL A 1 174 ? -7.318 1.525 4.553 1.00 93.62 174 VAL A CA 1
ATOM 1366 C C . VAL A 1 174 ? -7.003 0.029 4.637 1.00 93.62 174 VAL A C 1
ATOM 1368 O O . VAL A 1 174 ? -7.433 -0.630 5.582 1.00 93.62 174 VAL A O 1
ATOM 1371 N N . HIS A 1 175 ? -6.200 -0.495 3.709 1.00 93.94 175 HIS A N 1
ATOM 1372 C CA . HIS A 1 175 ? -5.769 -1.898 3.700 1.00 93.94 175 HIS A CA 1
ATOM 1373 C C . HIS A 1 175 ? -5.003 -2.282 4.958 1.00 93.94 175 HIS A C 1
ATOM 1375 O O . HIS A 1 175 ? -5.283 -3.287 5.606 1.00 93.94 175 HIS A O 1
ATOM 1381 N N . TRP A 1 176 ? -4.046 -1.441 5.340 1.00 95.38 176 TRP A N 1
ATOM 1382 C CA . TRP A 1 176 ? -3.258 -1.674 6.535 1.00 95.38 176 TRP A CA 1
ATOM 1383 C C . TRP A 1 176 ? -4.099 -1.526 7.812 1.00 95.38 176 TRP A C 1
ATOM 1385 O O . TRP A 1 176 ? -3.968 -2.339 8.730 1.00 95.38 176 TRP A O 1
ATOM 1395 N N . ALA A 1 177 ? -5.008 -0.543 7.865 1.00 93.88 177 ALA A N 1
ATOM 1396 C CA . ALA A 1 177 ? -5.957 -0.402 8.967 1.00 93.88 177 ALA A CA 1
ATOM 1397 C C . ALA A 1 177 ? -6.847 -1.647 9.105 1.00 93.88 177 ALA A C 1
ATOM 1399 O O . ALA A 1 177 ? -7.078 -2.110 10.220 1.00 93.88 177 ALA A O 1
ATOM 1400 N N . PHE A 1 178 ? -7.271 -2.241 7.988 1.00 93.69 178 PHE A N 1
ATOM 1401 C CA . PHE A 1 178 ? -7.948 -3.532 7.985 1.00 93.69 178 PHE A CA 1
ATOM 1402 C C . PHE A 1 178 ? -7.052 -4.641 8.561 1.00 93.69 178 PHE A C 1
ATOM 1404 O O . PHE A 1 178 ? -7.455 -5.313 9.508 1.00 93.69 178 PHE A O 1
ATOM 1411 N N . TYR A 1 179 ? -5.808 -4.789 8.106 1.00 95.00 179 TYR A N 1
ATOM 1412 C CA . TYR A 1 179 ? -4.921 -5.855 8.592 1.00 95.00 179 TYR A CA 1
ATOM 1413 C C . TYR A 1 179 ? -4.571 -5.784 10.065 1.00 95.00 179 TYR A C 1
ATOM 1415 O O . TYR A 1 179 ? -4.487 -6.828 10.703 1.00 95.00 179 TYR A O 1
ATOM 1423 N N . ARG A 1 180 ? -4.421 -4.591 10.642 1.00 94.88 180 ARG A N 1
ATOM 1424 C CA . ARG A 1 180 ? -4.162 -4.468 12.084 1.00 94.88 180 ARG A CA 1
ATOM 1425 C C . ARG A 1 180 ? -5.398 -4.734 12.956 1.00 94.88 180 ARG A C 1
ATOM 1427 O O . ARG A 1 180 ? -5.233 -5.031 14.138 1.00 94.88 180 ARG A O 1
ATOM 1434 N N . THR A 1 181 ? -6.623 -4.649 12.416 1.00 92.06 181 THR A N 1
ATOM 1435 C CA . THR A 1 181 ? -7.840 -4.927 13.210 1.00 92.06 181 THR A CA 1
ATOM 1436 C C . THR A 1 181 ? -7.902 -6.382 13.663 1.00 92.06 181 THR A C 1
ATOM 1438 O O . THR A 1 181 ? -8.323 -6.646 14.786 1.00 92.06 181 THR A O 1
ATOM 1441 N N . ALA A 1 182 ? -7.407 -7.320 12.848 1.00 91.88 182 ALA A N 1
ATOM 1442 C CA . ALA A 1 182 ? -7.394 -8.732 13.210 1.00 91.88 182 ALA A CA 1
ATOM 1443 C C . ALA A 1 182 ? -6.498 -9.014 14.433 1.00 91.88 182 ALA A C 1
ATOM 1445 O O . ALA A 1 182 ? -7.030 -9.470 15.449 1.00 91.88 182 ALA A O 1
ATOM 1446 N N . PRO A 1 183 ? -5.196 -8.650 14.432 1.00 94.56 183 PRO A N 1
ATOM 1447 C CA . PRO A 1 183 ? -4.356 -8.648 15.629 1.00 94.56 183 PRO A CA 1
ATOM 1448 C C . PRO A 1 183 ? -4.988 -7.963 16.837 1.00 94.56 183 PRO A C 1
ATOM 1450 O O . PRO A 1 183 ? -4.907 -8.503 17.936 1.00 94.56 183 PRO A O 1
ATOM 1453 N N . LEU A 1 184 ? -5.648 -6.816 16.654 1.00 93.44 184 LEU A N 1
ATOM 1454 C CA . LEU A 1 184 ? -6.268 -6.096 17.764 1.00 93.44 184 LEU A CA 1
ATOM 1455 C C . LEU A 1 184 ? -7.404 -6.894 18.418 1.00 93.44 184 LEU A C 1
ATOM 1457 O O . LEU A 1 184 ? -7.468 -6.958 19.643 1.00 93.44 184 LEU A O 1
ATOM 1461 N N . LEU A 1 185 ? -8.256 -7.568 17.638 1.00 90.44 185 LEU A N 1
ATOM 1462 C CA . LEU A 1 185 ? -9.314 -8.420 18.199 1.00 90.44 185 LEU A CA 1
ATOM 1463 C C . LEU A 1 185 ? -8.767 -9.616 18.992 1.00 90.44 185 LEU A C 1
ATOM 1465 O O . LEU A 1 185 ? -9.438 -10.104 19.911 1.00 90.44 185 LEU A O 1
ATOM 1469 N N . TRP A 1 186 ? -7.579 -10.113 18.639 1.00 92.56 186 TRP A N 1
ATOM 1470 C CA . TRP A 1 186 ? -6.918 -11.202 19.362 1.00 92.56 186 TRP A CA 1
ATOM 1471 C C . TRP A 1 186 ? -6.176 -10.731 20.607 1.00 92.56 186 TRP A C 1
ATOM 1473 O O . TRP A 1 186 ? -6.312 -11.363 21.652 1.00 92.56 186 TRP A O 1
ATOM 1483 N N . LEU A 1 187 ? -5.418 -9.639 20.501 1.00 94.56 187 LEU A N 1
ATOM 1484 C CA . LEU A 1 187 ? -4.636 -9.078 21.604 1.00 94.56 187 LEU A CA 1
ATOM 1485 C C . LEU A 1 187 ? -5.514 -8.346 22.631 1.00 94.56 187 LEU A C 1
ATOM 1487 O O . LEU A 1 187 ? -5.131 -8.227 23.790 1.00 94.56 187 LEU A O 1
ATOM 1491 N N . GLY A 1 188 ? -6.698 -7.885 22.225 1.00 90.50 188 GLY A N 1
ATOM 1492 C CA . GLY A 1 188 ? -7.623 -7.136 23.070 1.00 90.50 188 GLY A CA 1
ATOM 1493 C C . GLY A 1 188 ? -7.314 -5.638 23.137 1.00 90.50 188 GLY A C 1
ATOM 1494 O O . GLY A 1 188 ? -6.279 -5.165 22.660 1.00 90.50 188 GLY A O 1
ATOM 1495 N N . ALA A 1 189 ? -8.244 -4.888 23.733 1.00 87.88 189 ALA A N 1
ATOM 1496 C CA . ALA A 1 189 ? -8.123 -3.444 23.926 1.00 87.88 189 ALA A CA 1
ATOM 1497 C C . ALA A 1 189 ? -6.877 -3.083 24.756 1.00 87.88 189 ALA A C 1
ATOM 1499 O O . ALA A 1 189 ? -6.478 -3.833 25.648 1.00 87.88 189 ALA A O 1
ATOM 1500 N N . GLY A 1 190 ? -6.251 -1.944 24.450 1.00 88.25 190 GLY A N 1
ATOM 1501 C CA . GLY A 1 190 ? -5.000 -1.497 25.073 1.00 88.25 190 GLY A CA 1
ATOM 1502 C C . GLY A 1 190 ? -3.726 -1.997 24.380 1.00 88.25 190 GLY A C 1
ATOM 1503 O O . GLY A 1 190 ? -2.637 -1.515 24.685 1.00 88.25 190 GLY A O 1
ATOM 1504 N N . ASN A 1 191 ? -3.841 -2.920 23.417 1.00 94.19 191 ASN A N 1
ATOM 1505 C CA . ASN A 1 191 ? -2.715 -3.457 22.642 1.00 94.19 191 ASN A CA 1
ATOM 1506 C C . ASN A 1 191 ? -2.651 -2.901 21.207 1.00 94.19 191 ASN A C 1
ATOM 1508 O O . ASN A 1 191 ? -2.123 -3.554 20.305 1.00 94.19 191 ASN A O 1
ATOM 1512 N N . GLU A 1 192 ? -3.171 -1.694 20.964 1.00 92.19 192 GLU A N 1
ATOM 1513 C CA . GLU A 1 192 ? -3.277 -1.115 19.615 1.00 92.19 192 GLU A CA 1
ATOM 1514 C C . GLU A 1 192 ? -1.909 -0.938 18.947 1.00 92.19 192 GLU A C 1
ATOM 1516 O O . GLU A 1 192 ? -1.785 -1.140 17.740 1.00 92.19 192 GLU A O 1
ATOM 1521 N N . GLY A 1 193 ? -0.873 -0.607 19.726 1.00 94.50 193 GLY A N 1
ATOM 1522 C CA . GLY A 1 193 ? 0.499 -0.495 19.226 1.00 94.50 193 GLY A CA 1
ATOM 1523 C C . GLY A 1 193 ? 1.038 -1.831 18.709 1.00 94.50 193 GLY A C 1
ATOM 1524 O O . GLY A 1 193 ? 1.497 -1.913 17.571 1.00 94.50 193 GLY A O 1
ATOM 1525 N N . TRP A 1 194 ? 0.917 -2.904 19.497 1.00 97.19 194 TRP A N 1
ATOM 1526 C CA . TRP A 1 194 ? 1.324 -4.250 19.076 1.00 97.19 194 TRP A CA 1
ATOM 1527 C C . TRP A 1 194 ? 0.508 -4.752 17.885 1.00 97.19 194 TRP A C 1
ATOM 1529 O O . TRP A 1 194 ? 1.068 -5.328 16.952 1.00 97.19 194 TRP A O 1
ATOM 1539 N N . ALA A 1 195 ? -0.796 -4.472 17.869 1.00 96.06 195 ALA A N 1
ATOM 1540 C CA . ALA A 1 195 ? -1.660 -4.805 16.747 1.00 96.06 195 ALA A CA 1
ATOM 1541 C C . ALA A 1 195 ? -1.240 -4.089 15.450 1.00 96.06 195 ALA A C 1
ATOM 1543 O O . ALA A 1 195 ? -1.250 -4.698 14.379 1.00 96.06 195 ALA A O 1
ATOM 1544 N N . ALA A 1 196 ? -0.817 -2.823 15.542 1.00 96.62 196 ALA A N 1
ATOM 1545 C CA . ALA A 1 196 ? -0.305 -2.048 14.414 1.00 96.62 196 ALA A CA 1
ATOM 1546 C C . ALA A 1 196 ? 0.929 -2.709 13.779 1.00 96.62 196 ALA A C 1
ATOM 1548 O O . ALA A 1 196 ? 0.978 -2.883 12.558 1.00 96.62 196 ALA A O 1
ATOM 1549 N N . PHE A 1 197 ? 1.894 -3.136 14.601 1.00 97.88 197 PHE A N 1
ATOM 1550 C CA . PHE A 1 197 ? 3.093 -3.835 14.132 1.00 97.88 197 PHE A CA 1
ATOM 1551 C C . PHE A 1 197 ? 2.794 -5.243 13.609 1.00 97.88 197 PHE A C 1
ATOM 1553 O O . PHE A 1 197 ? 3.339 -5.638 12.580 1.00 97.88 197 PHE A O 1
ATOM 1560 N N . ALA A 1 198 ? 1.881 -5.982 14.239 1.00 97.31 198 ALA A N 1
ATOM 1561 C CA . ALA A 1 198 ? 1.419 -7.262 13.706 1.00 97.31 198 ALA A CA 1
ATOM 1562 C C . ALA A 1 198 ? 0.769 -7.094 12.317 1.00 97.31 198 ALA A C 1
ATOM 1564 O O . ALA A 1 198 ? 1.026 -7.892 11.416 1.00 97.31 198 ALA A O 1
ATOM 1565 N N . GLY A 1 199 ? 0.015 -6.009 12.103 1.00 96.69 199 GLY A N 1
ATOM 1566 C CA . GLY A 1 199 ? -0.507 -5.631 10.788 1.00 96.69 199 GLY A CA 1
ATOM 1567 C C . GLY A 1 199 ? 0.593 -5.394 9.746 1.00 96.69 199 GLY A C 1
ATOM 1568 O O . GLY A 1 199 ? 0.456 -5.832 8.606 1.00 96.69 199 GLY A O 1
ATOM 1569 N N . VAL A 1 200 ? 1.720 -4.777 10.131 1.00 97.44 200 VAL A N 1
ATOM 1570 C CA . VAL A 1 200 ? 2.910 -4.672 9.257 1.00 97.44 200 VAL A CA 1
ATOM 1571 C C . VAL A 1 200 ? 3.460 -6.051 8.909 1.00 97.44 200 VAL A C 1
ATOM 1573 O O . VAL A 1 200 ? 3.823 -6.273 7.760 1.00 97.44 200 VAL A O 1
ATOM 1576 N N . GLY A 1 201 ? 3.474 -6.990 9.858 1.00 97.88 201 GLY A N 1
ATOM 1577 C CA . GLY A 1 201 ? 3.865 -8.379 9.604 1.00 97.88 201 GLY A CA 1
ATOM 1578 C C . GLY A 1 201 ? 3.018 -9.046 8.514 1.00 97.88 201 GLY A C 1
ATOM 1579 O O . GLY A 1 201 ? 3.562 -9.715 7.640 1.00 97.88 201 GLY A O 1
ATOM 1580 N N . ILE A 1 202 ? 1.705 -8.799 8.503 1.00 97.38 202 ILE A N 1
ATOM 1581 C CA . ILE A 1 202 ? 0.801 -9.312 7.460 1.00 97.38 202 ILE A CA 1
ATOM 1582 C C . ILE A 1 202 ? 1.107 -8.656 6.104 1.00 97.38 202 ILE A C 1
ATOM 1584 O O . ILE A 1 202 ? 1.222 -9.354 5.101 1.00 97.38 202 ILE A O 1
ATOM 1588 N N . VAL A 1 203 ? 1.310 -7.334 6.062 1.00 96.31 203 VAL A N 1
ATOM 1589 C CA . VAL A 1 203 ? 1.711 -6.634 4.823 1.00 96.31 203 VAL A CA 1
ATOM 1590 C C . VAL A 1 203 ? 3.069 -7.134 4.310 1.00 96.31 203 VAL A C 1
ATOM 1592 O O . VAL A 1 203 ? 3.258 -7.302 3.108 1.00 96.31 203 VAL A O 1
ATOM 1595 N N . ALA A 1 204 ? 4.020 -7.402 5.205 1.00 96.69 204 ALA A N 1
ATOM 1596 C CA . ALA A 1 204 ? 5.322 -7.954 4.846 1.00 96.69 204 ALA A CA 1
ATOM 1597 C C . ALA A 1 204 ? 5.199 -9.374 4.277 1.00 96.69 204 ALA A C 1
ATOM 1599 O O . ALA A 1 204 ? 5.892 -9.698 3.315 1.00 96.69 204 ALA A O 1
ATOM 1600 N N . LEU A 1 205 ? 4.290 -10.195 4.815 1.00 97.31 205 LEU A N 1
ATOM 1601 C CA . LEU A 1 205 ? 3.966 -11.504 4.250 1.00 97.31 205 LEU A CA 1
ATOM 1602 C C . LEU A 1 205 ? 3.399 -11.373 2.830 1.00 97.31 205 LEU A C 1
ATOM 1604 O O . LEU A 1 205 ? 3.846 -12.093 1.943 1.00 97.31 205 LEU A O 1
ATOM 1608 N N . GLU A 1 206 ? 2.476 -10.438 2.582 1.00 96.44 206 GLU A N 1
ATOM 1609 C CA . GLU A 1 206 ? 1.984 -10.180 1.218 1.00 96.44 206 GLU A CA 1
ATOM 1610 C C . GLU A 1 206 ? 3.114 -9.804 0.262 1.00 96.44 206 GLU A C 1
ATOM 1612 O O . GLU A 1 206 ? 3.224 -10.379 -0.820 1.00 96.44 206 GLU A O 1
ATOM 1617 N N . ALA A 1 207 ? 3.979 -8.876 0.679 1.00 95.31 207 ALA A N 1
ATOM 1618 C CA . ALA A 1 207 ? 5.120 -8.448 -0.120 1.00 95.31 207 ALA A CA 1
ATOM 1619 C C . ALA A 1 207 ? 6.085 -9.611 -0.401 1.00 95.31 207 ALA A C 1
ATOM 1621 O O . ALA A 1 207 ? 6.532 -9.774 -1.532 1.00 95.31 207 ALA A O 1
ATOM 1622 N N . ALA A 1 208 ? 6.356 -10.459 0.594 1.00 97.00 208 ALA A N 1
ATOM 1623 C CA . ALA A 1 208 ? 7.203 -11.641 0.446 1.00 97.00 208 ALA A CA 1
ATOM 1624 C C . ALA A 1 208 ? 6.596 -12.704 -0.486 1.00 97.00 208 ALA A C 1
ATOM 1626 O O . ALA A 1 208 ? 7.331 -13.499 -1.071 1.00 97.00 208 ALA A O 1
ATOM 1627 N N . LEU A 1 209 ? 5.274 -12.734 -0.646 1.00 96.75 209 LEU A N 1
ATOM 1628 C CA . LEU A 1 209 ? 4.602 -13.637 -1.578 1.00 96.75 209 LEU A CA 1
ATOM 1629 C C . LEU A 1 209 ? 4.470 -13.043 -2.996 1.00 96.75 209 LEU A C 1
ATOM 1631 O O . LEU A 1 209 ? 4.124 -13.773 -3.926 1.00 96.75 209 LEU A O 1
ATOM 1635 N N . ASP A 1 210 ? 4.765 -11.751 -3.200 1.00 95.69 210 ASP A N 1
ATOM 1636 C CA . ASP A 1 210 ? 4.815 -11.138 -4.532 1.00 95.69 210 ASP A CA 1
ATOM 1637 C C . ASP A 1 210 ? 6.175 -11.425 -5.208 1.00 95.69 210 ASP A C 1
ATOM 1639 O O . ASP A 1 210 ? 7.207 -10.888 -4.798 1.00 95.69 210 ASP A O 1
ATOM 1643 N N . PRO A 1 211 ? 6.230 -12.198 -6.311 1.00 94.81 211 PRO A N 1
ATOM 1644 C CA . PRO A 1 211 ? 7.486 -12.457 -7.021 1.00 94.81 211 PRO A CA 1
ATOM 1645 C C . PRO A 1 211 ? 8.153 -11.184 -7.572 1.00 94.81 211 PRO A C 1
ATOM 1647 O O . PRO A 1 211 ? 9.361 -11.170 -7.817 1.00 94.81 211 PRO A O 1
ATOM 1650 N N . ARG A 1 212 ? 7.401 -10.094 -7.773 1.00 92.81 212 ARG A N 1
ATOM 1651 C CA . ARG A 1 212 ? 7.955 -8.803 -8.210 1.00 92.81 212 ARG A CA 1
ATOM 1652 C C . ARG A 1 212 ? 8.769 -8.132 -7.123 1.00 92.81 212 ARG A C 1
ATOM 1654 O O . ARG A 1 212 ? 9.689 -7.398 -7.461 1.00 92.81 212 ARG A O 1
ATOM 1661 N N . PHE A 1 213 ? 8.424 -8.352 -5.858 1.00 94.62 213 PHE A N 1
ATOM 1662 C CA . PHE A 1 213 ? 9.157 -7.786 -4.735 1.00 94.62 213 PHE A CA 1
ATOM 1663 C C . PHE A 1 213 ? 10.595 -8.307 -4.740 1.00 94.62 213 PHE A C 1
ATOM 1665 O O . PHE A 1 213 ? 11.532 -7.516 -4.793 1.00 94.62 213 PHE A O 1
ATOM 1672 N N . TRP A 1 214 ? 10.771 -9.626 -4.829 1.00 96.06 214 TRP A N 1
ATOM 1673 C CA . TRP A 1 214 ? 12.094 -10.250 -4.910 1.00 96.06 214 TRP A CA 1
ATOM 1674 C C . TRP A 1 214 ? 12.851 -9.882 -6.184 1.00 96.06 214 TRP A C 1
ATOM 1676 O O . TRP A 1 214 ? 14.033 -9.559 -6.121 1.00 96.06 214 TRP A O 1
ATOM 1686 N N . ALA A 1 215 ? 12.168 -9.866 -7.332 1.00 92.69 215 ALA A N 1
ATOM 1687 C CA . ALA A 1 215 ? 12.782 -9.434 -8.585 1.00 92.69 215 ALA A CA 1
ATOM 1688 C C . ALA A 1 215 ? 13.245 -7.967 -8.530 1.00 92.69 215 ALA A C 1
ATOM 1690 O O . ALA A 1 215 ? 14.277 -7.636 -9.101 1.00 92.69 215 ALA A O 1
ATOM 1691 N N . ALA A 1 216 ? 12.500 -7.095 -7.844 1.00 90.38 216 ALA A N 1
ATOM 1692 C CA . ALA A 1 216 ? 12.889 -5.705 -7.640 1.00 90.38 216 ALA A CA 1
ATOM 1693 C C . ALA A 1 216 ? 14.044 -5.571 -6.642 1.00 90.38 216 ALA A C 1
ATOM 1695 O O . ALA A 1 216 ? 14.902 -4.732 -6.851 1.00 90.38 216 ALA A O 1
ATOM 1696 N N . LEU A 1 217 ? 14.098 -6.389 -5.587 1.00 92.56 217 LEU A N 1
ATOM 1697 C CA . LEU A 1 217 ? 15.211 -6.372 -4.631 1.00 92.56 217 LEU A CA 1
ATOM 1698 C C . LEU A 1 217 ? 16.530 -6.885 -5.220 1.00 92.56 217 LEU A C 1
ATOM 1700 O O . LEU A 1 217 ? 17.590 -6.473 -4.759 1.00 92.56 217 LEU A O 1
ATOM 1704 N N . GLY A 1 218 ? 16.474 -7.764 -6.223 1.00 91.94 218 GLY A N 1
ATOM 1705 C CA . GLY A 1 218 ? 17.662 -8.243 -6.936 1.00 91.94 218 GLY A CA 1
ATOM 1706 C C . GLY A 1 218 ? 18.303 -7.209 -7.868 1.00 91.94 218 GLY A C 1
ATOM 1707 O O . GLY A 1 218 ? 19.407 -7.438 -8.349 1.00 91.94 218 GLY A O 1
ATOM 1708 N N . ASP A 1 219 ? 17.628 -6.087 -8.124 1.00 85.69 219 ASP A N 1
ATOM 1709 C CA . ASP A 1 219 ? 18.082 -5.013 -9.005 1.00 85.69 219 ASP A CA 1
ATOM 1710 C C . ASP A 1 219 ? 18.211 -3.711 -8.186 1.00 85.69 219 ASP A C 1
ATOM 1712 O O . ASP A 1 219 ? 17.187 -3.178 -7.750 1.00 85.69 219 ASP A O 1
ATOM 1716 N N . PRO A 1 220 ? 19.431 -3.184 -7.949 1.00 83.69 220 PRO A N 1
ATOM 1717 C CA . PRO A 1 220 ? 19.650 -1.992 -7.125 1.00 83.69 220 PRO A CA 1
ATOM 1718 C C . PRO A 1 220 ? 18.792 -0.784 -7.525 1.00 83.69 220 PRO A C 1
ATOM 1720 O O . PRO A 1 220 ? 18.299 -0.066 -6.648 1.00 83.69 220 PRO A O 1
ATOM 1723 N N . ASP A 1 221 ? 18.544 -0.603 -8.826 1.00 80.00 221 ASP A N 1
ATOM 1724 C CA . ASP A 1 221 ? 17.760 0.518 -9.352 1.00 80.00 221 ASP A CA 1
ATOM 1725 C C . ASP A 1 221 ? 16.278 0.375 -8.988 1.00 80.00 221 ASP A C 1
ATOM 1727 O O . ASP A 1 221 ? 15.580 1.350 -8.690 1.00 80.00 221 ASP A O 1
ATOM 1731 N N . ARG A 1 222 ? 15.779 -0.865 -8.965 1.00 83.62 222 ARG A N 1
ATOM 1732 C CA . ARG A 1 222 ? 14.377 -1.180 -8.663 1.00 83.62 222 ARG A CA 1
ATOM 1733 C C . ARG A 1 222 ? 14.129 -1.405 -7.178 1.00 83.62 222 ARG A C 1
ATOM 1735 O O . ARG A 1 222 ? 12.997 -1.193 -6.736 1.00 83.62 222 ARG A O 1
ATOM 1742 N N . ALA A 1 223 ? 15.152 -1.771 -6.407 1.00 87.62 223 ALA A N 1
ATOM 1743 C CA . ALA A 1 223 ? 15.063 -2.095 -4.985 1.00 87.62 223 ALA A CA 1
ATOM 1744 C C . ALA A 1 223 ? 14.641 -0.893 -4.129 1.00 87.62 223 ALA A C 1
ATOM 1746 O O . ALA A 1 223 ? 13.995 -1.056 -3.092 1.00 87.62 223 ALA A O 1
ATOM 1747 N N . ILE A 1 224 ? 14.930 0.335 -4.575 1.00 84.69 224 ILE A N 1
ATOM 1748 C CA . ILE A 1 224 ? 14.597 1.547 -3.818 1.00 84.69 224 ILE A CA 1
ATOM 1749 C C . ILE A 1 224 ? 13.097 1.689 -3.549 1.00 84.69 224 ILE A C 1
ATOM 1751 O O . ILE A 1 224 ? 12.697 2.122 -2.468 1.00 84.69 224 ILE A O 1
ATOM 1755 N N . ARG A 1 225 ? 12.255 1.312 -4.515 1.00 85.62 225 ARG A N 1
ATOM 1756 C CA . ARG A 1 225 ? 10.802 1.449 -4.402 1.00 85.62 225 ARG A CA 1
ATOM 1757 C C . ARG A 1 225 ? 10.221 0.556 -3.298 1.00 85.62 225 ARG A C 1
ATOM 1759 O O . ARG A 1 225 ? 9.586 1.116 -2.404 1.00 85.62 225 ARG A O 1
ATOM 1766 N N . PRO A 1 226 ? 10.418 -0.779 -3.298 1.00 90.19 226 PRO A N 1
ATOM 1767 C CA . PRO A 1 226 ? 9.915 -1.632 -2.227 1.00 90.19 226 PRO A CA 1
ATOM 1768 C C . PRO A 1 226 ? 10.533 -1.294 -0.864 1.00 90.19 226 PRO A C 1
ATOM 1770 O O . PRO A 1 226 ? 9.812 -1.314 0.131 1.00 90.19 226 PRO A O 1
ATOM 1773 N N . LEU A 1 227 ? 11.815 -0.909 -0.802 1.00 90.88 227 LEU A N 1
ATOM 1774 C CA . LEU A 1 227 ? 12.444 -0.476 0.453 1.00 90.88 227 LEU A CA 1
ATOM 1775 C C . LEU A 1 227 ? 11.780 0.786 1.017 1.00 90.88 227 LEU A C 1
ATOM 1777 O O . LEU A 1 227 ? 11.439 0.836 2.197 1.00 90.88 227 LEU A O 1
ATOM 1781 N N . PHE A 1 228 ? 11.532 1.787 0.170 1.00 89.44 228 PHE A N 1
ATOM 1782 C CA . PHE A 1 228 ? 10.828 3.007 0.560 1.00 89.44 228 PHE A CA 1
ATOM 1783 C C . PHE A 1 228 ? 9.396 2.717 1.023 1.00 89.44 228 PHE A C 1
ATOM 1785 O O . PHE A 1 228 ? 8.966 3.232 2.055 1.00 89.44 228 PHE A O 1
ATOM 1792 N N . THR A 1 229 ? 8.672 1.847 0.313 1.00 90.94 229 THR A N 1
ATOM 1793 C CA . THR A 1 229 ? 7.347 1.382 0.742 1.00 90.94 229 THR A CA 1
ATOM 1794 C C . THR A 1 229 ? 7.411 0.683 2.103 1.00 90.94 229 THR A C 1
ATOM 1796 O O . THR A 1 229 ? 6.560 0.946 2.951 1.00 90.94 229 THR A O 1
ATOM 1799 N N . GLY A 1 230 ? 8.435 -0.138 2.353 1.00 93.44 230 GLY A N 1
ATOM 1800 C CA . GLY A 1 230 ? 8.672 -0.774 3.650 1.00 93.44 230 GLY A CA 1
ATOM 1801 C C . GLY A 1 230 ? 8.889 0.240 4.776 1.00 93.44 230 GLY A C 1
ATOM 1802 O O . GLY A 1 230 ? 8.237 0.152 5.816 1.00 93.44 230 GLY A O 1
ATOM 1803 N N . VAL A 1 231 ? 9.727 1.257 4.546 1.00 93.31 231 VAL A N 1
ATOM 1804 C CA . VAL A 1 231 ? 9.949 2.357 5.503 1.00 93.31 231 VAL A CA 1
ATOM 1805 C C . VAL A 1 231 ? 8.649 3.111 5.784 1.00 93.31 231 VAL A C 1
ATOM 1807 O O . VAL A 1 231 ? 8.309 3.325 6.946 1.00 93.31 231 VAL A O 1
ATOM 1810 N N . LEU A 1 232 ? 7.883 3.475 4.751 1.00 93.44 232 LEU A N 1
ATOM 1811 C CA . LEU A 1 232 ? 6.595 4.151 4.927 1.00 93.44 232 LEU A CA 1
ATOM 1812 C C . LEU A 1 232 ? 5.579 3.291 5.686 1.00 93.44 232 LEU A C 1
ATOM 1814 O O . LEU A 1 232 ? 4.834 3.823 6.508 1.00 93.44 232 LEU A O 1
ATOM 1818 N N . CYS A 1 233 ? 5.552 1.980 5.441 1.00 95.50 233 CYS A N 1
ATOM 1819 C CA . CYS A 1 233 ? 4.707 1.037 6.173 1.00 95.50 233 CYS A CA 1
ATOM 1820 C C . CYS A 1 233 ? 5.080 1.007 7.664 1.00 95.50 233 CYS A C 1
ATOM 1822 O O . CYS A 1 233 ? 4.214 1.151 8.528 1.00 95.50 233 CYS A O 1
ATOM 1824 N N . TRP A 1 234 ? 6.378 0.932 7.973 1.00 96.69 234 TRP A N 1
ATOM 1825 C CA . TRP A 1 234 ? 6.869 0.930 9.352 1.00 96.69 234 TRP A CA 1
ATOM 1826 C C . TRP A 1 234 ? 6.545 2.241 10.077 1.00 96.69 234 TRP A C 1
ATOM 1828 O O . TRP A 1 234 ? 5.958 2.232 11.159 1.00 96.69 234 TRP A O 1
ATOM 1838 N N . LEU A 1 235 ? 6.854 3.385 9.455 1.00 95.75 235 LEU A N 1
ATOM 1839 C CA . LEU A 1 235 ? 6.508 4.708 9.986 1.00 95.75 235 LEU A CA 1
ATOM 1840 C C . LEU A 1 235 ? 5.002 4.857 10.192 1.00 95.75 235 LEU A C 1
ATOM 1842 O O . LEU A 1 235 ? 4.579 5.545 11.120 1.00 95.75 235 LEU A O 1
ATOM 1846 N N . SER A 1 236 ? 4.199 4.193 9.355 1.00 95.31 236 SER A N 1
ATOM 1847 C CA . SER A 1 236 ? 2.750 4.213 9.497 1.00 95.31 236 SER A CA 1
ATOM 1848 C C . SER A 1 236 ? 2.283 3.505 10.764 1.00 95.31 236 SER A C 1
ATOM 1850 O O . SER A 1 236 ? 1.479 4.054 11.521 1.00 95.31 236 SER A O 1
ATOM 1852 N N . ALA A 1 237 ? 2.853 2.336 11.054 1.00 96.88 237 ALA A N 1
ATOM 1853 C CA . ALA A 1 237 ? 2.588 1.628 12.299 1.00 96.88 237 ALA A CA 1
ATOM 1854 C C . ALA A 1 237 ? 3.057 2.405 13.531 1.00 96.88 237 ALA A C 1
ATOM 1856 O O . ALA A 1 237 ? 2.297 2.514 14.491 1.00 96.88 237 ALA A O 1
ATOM 1857 N N . LEU A 1 238 ? 4.248 3.012 13.484 1.00 97.06 238 LEU A N 1
ATOM 1858 C CA . LEU A 1 238 ? 4.742 3.859 14.572 1.00 97.06 238 LEU A CA 1
ATOM 1859 C C . LEU A 1 238 ? 3.838 5.067 14.814 1.00 97.06 238 LEU A C 1
ATOM 1861 O O . LEU A 1 238 ? 3.437 5.326 15.946 1.00 97.06 238 LEU A O 1
ATOM 1865 N N . GLY A 1 239 ? 3.508 5.801 13.750 1.00 95.06 239 GLY A N 1
ATOM 1866 C CA . GLY A 1 239 ? 2.656 6.981 13.830 1.00 95.06 239 GLY A CA 1
ATOM 1867 C C . GLY A 1 239 ? 1.293 6.648 14.428 1.00 95.06 239 GLY A C 1
ATOM 1868 O O . GLY A 1 239 ? 0.814 7.349 15.321 1.00 95.06 239 GLY A O 1
ATOM 1869 N N . PHE A 1 240 ? 0.701 5.526 14.018 1.00 95.00 240 PHE A N 1
ATOM 1870 C CA . PHE A 1 240 ? -0.542 5.053 14.611 1.00 95.00 240 PHE A CA 1
ATOM 1871 C C . PHE A 1 240 ? -0.383 4.600 16.065 1.00 95.00 240 PHE A C 1
ATOM 1873 O O . PHE A 1 240 ? -1.223 4.949 16.885 1.00 95.00 240 PHE A O 1
ATOM 1880 N N . ALA A 1 241 ? 0.681 3.873 16.416 1.00 94.81 241 ALA A N 1
ATOM 1881 C CA . ALA A 1 241 ? 0.927 3.471 17.801 1.00 94.81 241 ALA A CA 1
ATOM 1882 C C . ALA A 1 241 ? 1.023 4.689 18.741 1.00 94.81 241 ALA A C 1
ATOM 1884 O O . ALA A 1 241 ? 0.585 4.622 19.886 1.00 94.81 241 ALA A O 1
ATOM 1885 N N . LEU A 1 242 ? 1.541 5.816 18.240 1.00 93.75 242 LEU A N 1
ATOM 1886 C CA . LEU A 1 242 ? 1.716 7.058 18.998 1.00 93.75 242 LEU A CA 1
ATOM 1887 C C . LEU A 1 242 ? 0.479 7.964 19.053 1.00 93.75 242 LEU A C 1
ATOM 1889 O O . LEU A 1 242 ? 0.369 8.777 19.976 1.00 93.75 242 LEU A O 1
ATOM 1893 N N . THR A 1 243 ? -0.400 7.895 18.050 1.00 92.62 243 THR A N 1
ATOM 1894 C CA . THR A 1 243 ? -1.495 8.873 17.882 1.00 92.62 243 THR A CA 1
ATOM 1895 C C . THR A 1 243 ? -2.882 8.272 17.774 1.00 92.62 243 THR A C 1
ATOM 1897 O O . THR A 1 243 ? -3.863 8.971 18.005 1.00 92.62 243 THR A O 1
ATOM 1900 N N . ARG A 1 244 ? -2.977 6.999 17.382 1.00 92.00 244 ARG A N 1
ATOM 1901 C CA . ARG A 1 244 ? -4.224 6.296 17.066 1.00 92.00 244 ARG A CA 1
ATOM 1902 C C . ARG A 1 244 ? -5.116 7.057 16.066 1.00 92.00 244 ARG A C 1
ATOM 1904 O O . ARG A 1 244 ? -6.328 6.866 16.054 1.00 92.00 244 ARG A O 1
ATOM 1911 N N . ASN A 1 245 ? -4.525 7.903 15.213 1.00 90.75 245 ASN A N 1
ATOM 1912 C CA . ASN A 1 245 ? -5.245 8.763 14.273 1.00 90.75 245 ASN A CA 1
ATOM 1913 C C . ASN A 1 245 ? -4.876 8.411 12.822 1.00 90.75 245 ASN A C 1
ATOM 1915 O O . ASN A 1 245 ? -3.752 8.643 12.370 1.00 90.75 245 ASN A O 1
ATOM 1919 N N . LEU A 1 246 ? -5.834 7.841 12.084 1.00 91.69 246 LEU A N 1
ATOM 1920 C CA . LEU A 1 246 ? -5.623 7.414 10.698 1.00 91.69 246 LEU A CA 1
ATOM 1921 C C . LEU A 1 246 ? -5.461 8.601 9.737 1.00 91.69 246 LEU A C 1
ATOM 1923 O O . LEU A 1 246 ? -4.719 8.503 8.761 1.00 91.69 246 LEU A O 1
ATOM 1927 N N . TRP A 1 247 ? -6.120 9.728 10.010 1.00 92.31 247 TRP A N 1
ATOM 1928 C CA . TRP A 1 247 ? -6.095 10.908 9.145 1.00 92.31 247 TRP A CA 1
ATOM 1929 C C . TRP A 1 247 ? -4.737 11.600 9.160 1.00 92.31 247 TRP A C 1
ATOM 1931 O O . TRP A 1 247 ? -4.176 11.870 8.097 1.00 92.31 247 TRP A O 1
ATOM 1941 N N . LEU A 1 248 ? -4.176 11.828 10.353 1.00 92.44 248 LEU A N 1
ATOM 1942 C CA . LEU A 1 248 ? -2.820 12.365 10.492 1.00 92.44 248 LEU A CA 1
ATOM 1943 C C . LEU A 1 248 ? -1.806 11.442 9.823 1.00 92.44 248 LEU A C 1
ATOM 1945 O O . LEU A 1 248 ? -0.893 11.899 9.137 1.00 92.44 248 LEU A O 1
ATOM 1949 N N . LEU A 1 249 ? -2.002 10.135 9.975 1.00 94.31 249 LEU A N 1
ATOM 1950 C CA . LEU A 1 249 ? -1.152 9.154 9.341 1.00 94.31 249 LEU A CA 1
ATOM 1951 C C . LEU A 1 249 ? -1.216 9.220 7.806 1.00 94.31 249 LEU A C 1
ATOM 1953 O O . LEU A 1 249 ? -0.174 9.279 7.152 1.00 94.31 249 LEU A O 1
ATOM 1957 N N . ALA A 1 250 ? -2.418 9.254 7.229 1.00 94.00 250 ALA A N 1
ATOM 1958 C CA . ALA A 1 250 ? -2.605 9.382 5.788 1.00 94.00 250 ALA A CA 1
ATOM 1959 C C . ALA A 1 250 ? -1.999 10.688 5.250 1.00 94.00 250 ALA A C 1
ATOM 1961 O O . ALA A 1 250 ? -1.321 10.670 4.222 1.00 94.00 250 ALA A O 1
ATOM 1962 N N . ALA A 1 251 ? -2.173 11.802 5.969 1.00 94.75 251 ALA A N 1
ATOM 1963 C CA . ALA A 1 251 ? -1.583 13.089 5.615 1.00 94.75 251 ALA A CA 1
ATOM 1964 C C . ALA A 1 251 ? -0.046 13.041 5.632 1.00 94.75 251 ALA A C 1
ATOM 1966 O O . ALA A 1 251 ? 0.589 13.443 4.655 1.00 94.75 251 ALA A O 1
ATOM 1967 N N . THR A 1 252 ? 0.562 12.495 6.692 1.00 95.44 252 THR A N 1
ATOM 1968 C CA . THR A 1 252 ? 2.022 12.349 6.791 1.00 95.44 252 THR A CA 1
ATOM 1969 C C . THR A 1 252 ? 2.570 11.412 5.716 1.00 95.44 252 THR A C 1
ATOM 1971 O O . THR A 1 252 ? 3.561 11.743 5.064 1.00 95.44 252 THR A O 1
ATOM 1974 N N . HIS A 1 253 ? 1.917 10.272 5.473 1.00 95.19 253 HIS A N 1
ATOM 1975 C CA . HIS A 1 253 ? 2.310 9.341 4.415 1.00 95.19 253 HIS A CA 1
ATOM 1976 C C . HIS A 1 253 ? 2.265 10.024 3.042 1.00 95.19 253 HIS A C 1
ATOM 1978 O O . HIS A 1 253 ? 3.227 9.941 2.279 1.00 95.19 253 HIS A O 1
ATOM 1984 N N . MET A 1 254 ? 1.185 10.752 2.743 1.00 94.56 254 MET A N 1
ATOM 1985 C CA . MET A 1 254 ? 1.028 11.486 1.488 1.00 94.56 254 MET A CA 1
ATOM 1986 C C . MET A 1 254 ? 2.099 12.573 1.327 1.00 94.56 254 MET A C 1
ATOM 1988 O O . MET A 1 254 ? 2.679 12.702 0.249 1.00 94.56 254 MET A O 1
ATOM 1992 N N . ALA A 1 255 ? 2.406 13.321 2.390 1.00 94.31 255 ALA A N 1
ATOM 1993 C CA . ALA A 1 255 ? 3.454 14.339 2.379 1.00 94.31 255 ALA A CA 1
ATOM 1994 C C . ALA A 1 255 ? 4.839 13.734 2.089 1.00 94.31 255 ALA A C 1
ATOM 1996 O O . ALA A 1 255 ? 5.585 14.268 1.265 1.00 94.31 255 ALA A O 1
ATOM 1997 N N . LEU A 1 256 ? 5.163 12.594 2.706 1.00 93.38 256 LEU A N 1
ATOM 1998 C CA . LEU A 1 256 ? 6.414 11.872 2.463 1.00 93.38 256 LEU A CA 1
ATOM 1999 C C . LEU A 1 256 ? 6.487 11.302 1.045 1.00 93.38 256 LEU A C 1
ATOM 2001 O O . LEU A 1 256 ? 7.495 11.487 0.358 1.00 93.38 256 LEU A O 1
ATOM 2005 N N . ALA A 1 257 ? 5.417 10.653 0.583 1.00 90.81 257 ALA A N 1
ATOM 2006 C CA . ALA A 1 257 ? 5.332 10.117 -0.769 1.00 90.81 257 ALA A CA 1
ATOM 2007 C C . ALA A 1 257 ? 5.511 11.234 -1.807 1.00 90.81 257 ALA A C 1
ATOM 2009 O O . ALA A 1 257 ? 6.371 11.134 -2.685 1.00 90.81 257 ALA A O 1
ATOM 2010 N N . TRP A 1 258 ? 4.799 12.352 -1.656 1.00 90.25 258 TRP A N 1
ATOM 2011 C CA . TRP A 1 258 ? 4.909 13.485 -2.573 1.00 90.25 258 TRP A CA 1
ATOM 2012 C C . TRP A 1 258 ? 6.285 14.159 -2.520 1.00 90.25 258 TRP A C 1
ATOM 2014 O O . TRP A 1 258 ? 6.876 14.458 -3.563 1.00 90.25 258 TRP A O 1
ATOM 2024 N N . GLY A 1 259 ? 6.830 14.364 -1.318 1.00 89.25 259 GLY A N 1
ATOM 2025 C CA . GLY A 1 259 ? 8.163 14.931 -1.121 1.00 89.25 259 GLY A CA 1
ATOM 2026 C C . GLY A 1 259 ? 9.264 14.081 -1.758 1.00 89.25 259 GLY A C 1
ATOM 2027 O O . GLY A 1 259 ? 10.200 14.629 -2.345 1.00 89.25 259 GLY A O 1
ATOM 2028 N N . SER A 1 260 ? 9.124 12.753 -1.705 1.00 84.94 260 SER A N 1
ATOM 2029 C CA . SER A 1 260 ? 10.064 11.819 -2.330 1.00 84.94 260 SER A CA 1
ATOM 2030 C C . SER A 1 260 ? 10.027 11.884 -3.863 1.00 84.94 260 SER A C 1
ATOM 2032 O O . SER A 1 260 ? 11.085 11.947 -4.490 1.00 84.94 260 SER A O 1
ATOM 2034 N N . GLN A 1 261 ? 8.834 11.970 -4.466 1.00 82.38 261 GLN A N 1
ATOM 2035 C CA . GLN A 1 261 ? 8.664 12.030 -5.922 1.00 82.38 261 GLN A CA 1
ATOM 2036 C C . GLN A 1 261 ? 9.130 13.356 -6.526 1.00 82.38 261 GLN A C 1
ATOM 2038 O O . GLN A 1 261 ? 9.854 13.359 -7.517 1.00 82.38 261 GLN A O 1
ATOM 2043 N N . ARG A 1 262 ? 8.818 14.500 -5.901 1.00 82.88 262 ARG A N 1
ATOM 2044 C CA . ARG A 1 262 ? 9.263 15.819 -6.405 1.00 82.88 262 ARG A CA 1
ATOM 2045 C C . ARG A 1 262 ? 10.786 15.952 -6.497 1.00 82.88 262 ARG A C 1
ATOM 2047 O O . ARG A 1 262 ? 11.288 16.788 -7.242 1.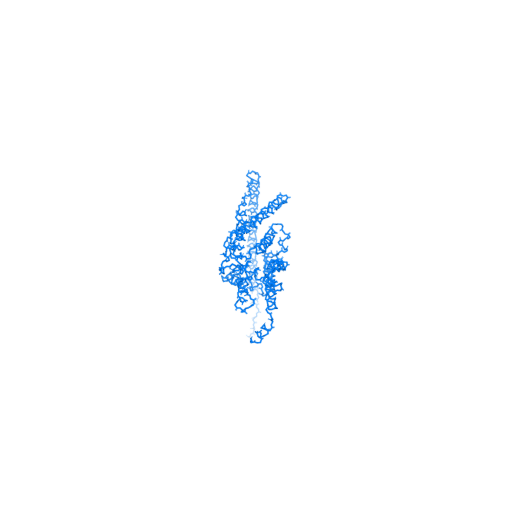00 82.88 262 ARG A O 1
ATOM 2054 N N . ARG A 1 263 ? 11.526 15.182 -5.697 1.00 77.94 263 ARG A N 1
ATOM 2055 C CA . ARG A 1 263 ? 12.995 15.151 -5.727 1.00 77.94 263 ARG A CA 1
ATOM 2056 C C . ARG A 1 263 ? 13.553 14.091 -6.685 1.00 77.94 263 ARG A C 1
ATOM 2058 O O . ARG A 1 263 ? 14.749 14.141 -6.964 1.00 77.94 263 ARG A O 1
ATOM 2065 N N . LEU A 1 264 ? 12.729 13.148 -7.155 1.00 68.00 264 LEU A N 1
ATOM 2066 C CA . LEU A 1 264 ? 13.084 12.156 -8.176 1.00 68.00 264 LEU A CA 1
ATOM 2067 C C . LEU A 1 264 ? 13.082 12.778 -9.570 1.00 68.00 264 LEU A C 1
ATOM 2069 O O . LEU A 1 264 ? 14.131 12.781 -10.203 1.00 68.00 264 LEU A O 1
ATOM 2073 N N . GLY A 1 265 ? 11.992 13.439 -9.962 1.00 63.59 265 GLY A N 1
ATOM 2074 C CA . GLY A 1 265 ? 11.868 14.061 -11.290 1.00 63.59 265 GLY A CA 1
ATOM 2075 C C . GLY A 1 265 ? 12.728 15.306 -11.532 1.00 63.59 265 GLY A C 1
ATOM 2076 O O . GLY A 1 265 ? 12.553 16.006 -12.520 1.00 63.59 265 GLY A O 1
ATOM 2077 N N . ARG A 1 266 ? 13.655 15.623 -10.618 1.00 59.81 266 ARG A N 1
ATOM 2078 C CA . ARG A 1 266 ? 14.679 16.668 -10.797 1.00 59.81 266 ARG A CA 1
ATOM 2079 C C . ARG A 1 266 ? 16.075 16.098 -11.020 1.00 59.81 266 ARG A C 1
ATOM 2081 O O . ARG A 1 266 ? 17.042 16.842 -10.865 1.00 59.81 266 ARG A O 1
ATOM 2088 N N . ALA A 1 267 ? 16.213 14.803 -11.311 1.00 57.59 267 ALA A N 1
ATOM 2089 C CA . ALA A 1 267 ? 17.474 14.301 -11.838 1.00 57.59 267 ALA A CA 1
ATOM 2090 C C . ALA A 1 267 ? 17.794 15.126 -13.091 1.00 57.59 267 ALA A C 1
ATOM 2092 O O . ALA A 1 267 ? 17.088 15.051 -14.092 1.00 57.59 267 ALA A O 1
ATOM 2093 N N . GLN A 1 268 ? 18.771 16.026 -12.958 1.00 51.19 268 GLN A N 1
ATOM 2094 C CA . GLN A 1 268 ? 19.230 16.852 -14.059 1.00 51.19 268 GLN A CA 1
ATOM 2095 C C . GLN A 1 268 ? 19.623 15.910 -15.193 1.00 51.19 268 GLN A C 1
ATOM 2097 O O . GLN A 1 268 ? 20.268 14.897 -14.895 1.00 51.19 268 GLN A O 1
ATOM 2102 N N . PRO A 1 269 ? 19.259 16.223 -16.452 1.00 55.81 269 PRO A N 1
ATOM 2103 C CA . PRO A 1 269 ? 19.848 15.524 -17.581 1.00 55.81 269 PRO A CA 1
ATOM 2104 C C . PRO A 1 269 ? 21.350 15.521 -17.329 1.00 55.81 269 PRO A C 1
ATOM 2106 O O . PRO A 1 269 ? 21.914 16.580 -17.016 1.00 55.81 269 PRO A O 1
ATOM 2109 N N . ALA A 1 270 ? 21.955 14.327 -17.328 1.00 58.88 270 ALA A N 1
ATOM 2110 C CA . ALA A 1 270 ? 23.394 14.198 -17.164 1.00 58.88 270 ALA A CA 1
ATOM 2111 C C . ALA A 1 270 ? 24.014 15.268 -18.061 1.00 58.88 270 ALA A C 1
ATOM 2113 O O . ALA A 1 270 ? 23.561 15.366 -19.207 1.00 58.88 270 ALA A O 1
ATOM 2114 N N . PRO A 1 271 ? 24.921 16.132 -17.552 1.00 58.31 271 PRO A N 1
ATOM 2115 C CA . PRO A 1 271 ? 25.520 17.161 -18.379 1.00 58.31 271 PRO A CA 1
ATOM 2116 C C . PRO A 1 271 ? 26.017 16.433 -19.612 1.00 58.31 271 PRO A C 1
ATOM 2118 O O . PRO A 1 271 ? 26.918 15.596 -19.500 1.00 58.31 271 PRO A O 1
ATOM 2121 N N . GLN A 1 272 ? 25.339 16.660 -20.746 1.00 56.72 272 GLN A N 1
ATOM 2122 C CA . GLN A 1 272 ? 25.783 16.155 -22.028 1.00 56.72 272 GLN A CA 1
ATOM 2123 C C . GLN A 1 272 ? 27.232 16.585 -22.042 1.00 56.72 272 GLN A C 1
ATOM 2125 O O . GLN A 1 272 ? 27.500 17.779 -21.889 1.00 56.72 272 GLN A O 1
ATOM 2130 N N . ARG A 1 273 ? 28.158 15.621 -22.029 1.00 59.66 273 ARG A N 1
ATOM 2131 C CA . ARG A 1 273 ? 29.582 15.918 -22.106 1.00 59.66 273 ARG A CA 1
ATOM 2132 C C . ARG A 1 273 ? 29.756 16.618 -23.447 1.00 59.66 273 ARG A C 1
ATOM 2134 O O . ARG A 1 273 ? 29.924 15.977 -24.480 1.00 59.66 273 ARG A O 1
ATOM 2141 N N . ALA A 1 274 ? 29.596 17.933 -23.418 1.00 59.06 274 ALA A N 1
ATOM 2142 C CA . ALA A 1 274 ? 29.764 18.850 -24.514 1.00 59.06 274 ALA A CA 1
ATOM 2143 C C . ALA A 1 274 ? 31.269 18.885 -24.747 1.00 59.06 274 ALA A C 1
ATOM 2145 O O . ALA A 1 274 ? 31.994 19.655 -24.126 1.00 59.06 274 ALA A O 1
ATOM 2146 N N . GLY A 1 275 ? 31.747 17.917 -25.521 1.00 59.25 275 GLY A N 1
ATOM 2147 C CA . GLY A 1 275 ? 33.160 17.742 -25.812 1.00 59.25 275 GLY A CA 1
ATOM 2148 C C . GLY A 1 275 ? 33.545 16.274 -25.928 1.00 59.25 275 GLY A C 1
ATOM 2149 O O . GLY A 1 275 ? 34.008 15.674 -24.962 1.00 59.25 275 GLY A O 1
ATOM 2150 N N . GLY A 1 276 ? 33.384 15.700 -27.123 1.00 55.78 276 GLY A N 1
ATOM 2151 C CA . GLY A 1 276 ? 34.276 14.625 -27.579 1.00 55.78 276 GLY A CA 1
ATOM 2152 C C . GLY A 1 276 ? 33.639 13.346 -28.122 1.00 55.78 276 GLY A C 1
ATOM 2153 O O . GLY A 1 276 ? 34.309 12.636 -28.865 1.00 55.78 276 GLY A O 1
ATOM 2154 N N . VAL A 1 277 ? 32.377 13.036 -27.801 1.00 57.62 277 VAL A N 1
ATOM 2155 C CA . VAL A 1 277 ? 31.707 11.832 -28.350 1.00 57.62 277 VAL A CA 1
ATOM 2156 C C . VAL A 1 277 ? 30.756 12.175 -29.495 1.00 57.62 277 VAL A C 1
ATOM 2158 O O . VAL A 1 277 ? 30.648 11.383 -30.422 1.00 57.62 277 VAL A O 1
ATOM 2161 N N . GLY A 1 278 ? 30.157 13.374 -29.489 1.00 56.22 278 GLY A N 1
ATOM 2162 C CA . GLY A 1 278 ? 29.287 13.853 -30.571 1.00 56.22 278 GLY A CA 1
ATOM 2163 C C . GLY A 1 278 ? 29.962 13.800 -31.941 1.00 56.22 278 GLY A C 1
ATOM 2164 O O . GLY A 1 278 ? 29.396 13.203 -32.840 1.00 56.22 278 GLY A O 1
ATOM 2165 N N . ASP A 1 279 ? 31.206 14.278 -32.055 1.00 58.62 279 ASP A N 1
ATOM 2166 C CA . ASP A 1 279 ? 31.950 14.274 -33.327 1.00 58.62 279 ASP A CA 1
ATOM 2167 C C . ASP A 1 279 ? 32.355 12.873 -33.813 1.00 58.62 279 ASP A C 1
ATOM 2169 O O . ASP A 1 279 ? 32.565 12.664 -35.004 1.00 58.62 279 ASP A O 1
ATOM 2173 N N . ARG A 1 280 ? 32.494 11.892 -32.911 1.00 64.06 280 ARG A N 1
ATOM 2174 C CA . ARG A 1 280 ? 32.816 10.506 -33.301 1.00 64.06 280 ARG A CA 1
ATOM 2175 C C . ARG A 1 280 ? 31.569 9.691 -33.605 1.00 64.06 280 ARG A C 1
ATOM 2177 O O . ARG A 1 280 ? 31.616 8.843 -34.486 1.00 64.06 280 ARG A O 1
ATOM 2184 N N . ALA A 1 281 ? 30.481 9.942 -32.882 1.00 65.00 281 ALA A N 1
ATOM 2185 C CA . ALA A 1 281 ? 29.201 9.296 -33.120 1.00 65.00 281 ALA A CA 1
ATOM 2186 C C . ALA A 1 281 ? 28.568 9.802 -34.419 1.00 65.00 281 ALA A C 1
ATOM 2188 O O . ALA A 1 281 ? 28.127 8.974 -35.202 1.00 65.00 281 ALA A O 1
ATOM 2189 N N . SER A 1 282 ? 28.622 11.109 -34.707 1.00 69.12 282 SER A N 1
ATOM 2190 C CA . SER A 1 282 ? 28.174 11.649 -35.996 1.00 69.12 282 SER A CA 1
ATOM 2191 C C . S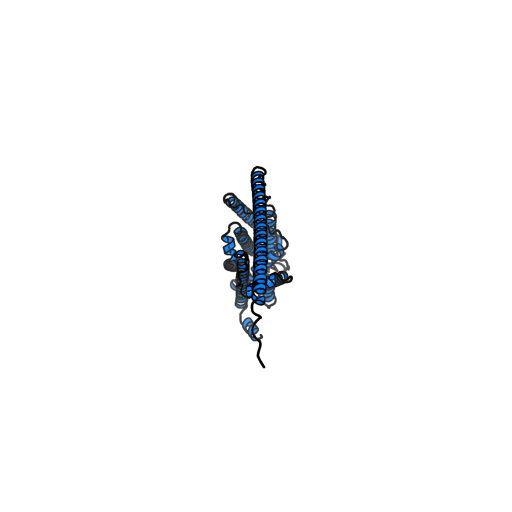ER A 1 282 ? 29.013 11.114 -37.156 1.00 69.12 282 SER A C 1
ATOM 2193 O O . SER A 1 282 ? 28.445 10.679 -38.147 1.00 69.12 282 SER A O 1
ATOM 2195 N N . ALA A 1 283 ? 30.340 11.026 -37.008 1.00 73.88 283 ALA A N 1
ATOM 2196 C CA . ALA A 1 283 ? 31.198 10.424 -38.030 1.00 73.88 283 ALA A CA 1
ATOM 2197 C C . ALA A 1 283 ? 30.944 8.914 -38.222 1.00 73.88 283 ALA A C 1
ATOM 2199 O O . ALA A 1 283 ? 31.061 8.404 -39.334 1.00 73.88 283 ALA A O 1
ATOM 2200 N N . GLN A 1 284 ? 30.599 8.176 -37.159 1.00 79.94 284 GLN A N 1
ATOM 2201 C CA . GLN A 1 284 ? 30.216 6.764 -37.275 1.00 79.94 284 GLN A CA 1
ATOM 2202 C C . GLN A 1 284 ? 28.815 6.575 -37.858 1.00 79.94 284 GLN A C 1
ATOM 2204 O O . GLN A 1 284 ? 28.604 5.608 -38.583 1.00 79.94 284 GLN A O 1
ATOM 2209 N N . GLU A 1 285 ? 27.871 7.457 -37.544 1.00 84.56 285 GLU A N 1
ATOM 2210 C CA . GLU A 1 285 ? 26.506 7.418 -38.069 1.00 84.56 285 GLU A CA 1
ATOM 2211 C C . GLU A 1 285 ? 26.490 7.793 -39.556 1.00 84.56 285 GLU A C 1
ATOM 2213 O O . GLU A 1 285 ? 25.902 7.070 -40.354 1.00 84.56 285 GLU A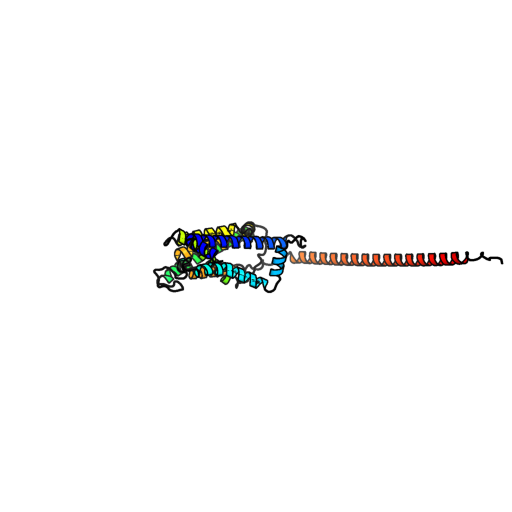 O 1
ATOM 2218 N N . GLU A 1 286 ? 27.262 8.809 -39.953 1.00 86.56 286 GLU A N 1
ATOM 2219 C CA . GLU A 1 286 ? 27.475 9.185 -41.355 1.00 86.56 286 GLU A CA 1
ATOM 2220 C C . GLU A 1 286 ? 28.150 8.048 -42.144 1.00 86.56 286 GLU A C 1
ATOM 2222 O O . GLU A 1 286 ? 27.659 7.654 -43.201 1.00 86.56 286 GLU A O 1
ATOM 2227 N N . ALA A 1 287 ? 29.187 7.406 -41.587 1.00 87.62 287 ALA A N 1
ATOM 2228 C CA . ALA A 1 287 ? 29.818 6.241 -42.218 1.00 87.62 287 ALA A CA 1
ATOM 2229 C C . ALA A 1 287 ? 28.883 5.017 -42.315 1.00 87.62 287 ALA A C 1
ATOM 2231 O O . ALA A 1 287 ? 28.965 4.245 -43.272 1.00 87.62 287 ALA A O 1
ATOM 2232 N N . GLN A 1 288 ? 27.997 4.810 -41.334 1.00 90.00 288 GLN A N 1
ATOM 2233 C CA . GLN A 1 288 ? 27.015 3.723 -41.375 1.00 90.00 288 GLN A CA 1
ATOM 2234 C C . GLN A 1 288 ? 25.907 3.981 -42.395 1.00 90.00 288 GLN A C 1
ATOM 2236 O O . GLN A 1 288 ? 25.475 3.040 -43.064 1.00 90.00 288 GLN A O 1
ATOM 2241 N N . ASP A 1 289 ? 25.444 5.220 -42.524 1.00 90.69 289 ASP A N 1
ATOM 2242 C CA . ASP A 1 289 ? 24.425 5.576 -43.506 1.00 90.69 289 ASP A CA 1
ATOM 2243 C C . ASP A 1 289 ? 24.974 5.523 -44.936 1.00 90.69 289 ASP A C 1
ATOM 2245 O O . ASP A 1 289 ? 24.291 5.000 -45.822 1.00 90.69 289 ASP A O 1
ATOM 2249 N N . ASP A 1 290 ? 26.234 5.911 -45.147 1.00 91.94 290 ASP A N 1
ATOM 2250 C CA . ASP A 1 290 ? 26.932 5.704 -46.421 1.00 91.94 290 ASP A CA 1
ATOM 2251 C C . ASP A 1 290 ? 27.029 4.214 -46.778 1.00 91.94 290 ASP A C 1
ATOM 2253 O O . ASP A 1 290 ? 26.715 3.811 -47.903 1.00 91.94 290 ASP A O 1
ATOM 2257 N N . GLN A 1 291 ? 27.384 3.366 -45.809 1.00 92.69 291 GLN A N 1
ATOM 2258 C CA . GLN A 1 291 ? 27.477 1.923 -46.025 1.00 92.69 291 GLN A CA 1
ATOM 2259 C C . GLN A 1 291 ? 26.105 1.296 -46.330 1.00 92.69 291 GLN A C 1
ATOM 2261 O O . GLN A 1 291 ? 25.986 0.467 -47.234 1.00 92.69 291 GLN A O 1
ATOM 2266 N N . ARG A 1 292 ? 25.037 1.741 -45.652 1.00 93.19 292 ARG A N 1
ATOM 2267 C CA . ARG A 1 292 ? 23.656 1.318 -45.953 1.00 93.19 292 ARG A CA 1
ATOM 2268 C C . ARG A 1 292 ? 23.214 1.752 -47.346 1.00 93.19 292 ARG A C 1
ATOM 2270 O O . ARG A 1 292 ? 22.543 0.982 -48.035 1.00 93.19 292 ARG A O 1
ATOM 2277 N N . ALA A 1 293 ? 23.567 2.966 -47.764 1.00 93.00 293 ALA A N 1
ATOM 2278 C CA . ALA A 1 293 ? 23.255 3.460 -49.098 1.00 93.00 293 ALA A CA 1
ATOM 2279 C C . ALA A 1 293 ? 23.990 2.652 -50.181 1.00 93.00 293 ALA A C 1
ATOM 2281 O O . ALA A 1 293 ? 23.409 2.355 -51.228 1.00 93.00 293 ALA A O 1
ATOM 2282 N N . GLU A 1 294 ? 25.241 2.253 -49.933 1.00 93.69 294 GLU A N 1
ATOM 2283 C CA . GLU A 1 294 ? 25.999 1.401 -50.850 1.00 93.69 294 GLU A CA 1
ATOM 2284 C C . GLU A 1 294 ? 25.406 -0.013 -50.948 1.00 93.69 294 GLU A C 1
ATOM 2286 O O . GLU A 1 294 ? 25.199 -0.518 -52.055 1.00 93.69 294 GLU A O 1
ATOM 2291 N N . ASP A 1 295 ? 25.037 -0.622 -49.820 1.00 92.69 295 ASP A N 1
ATOM 2292 C CA . ASP A 1 295 ? 24.400 -1.942 -49.796 1.00 92.69 295 ASP A CA 1
ATOM 2293 C C . ASP A 1 295 ? 23.034 -1.936 -50.501 1.00 92.69 295 ASP A C 1
ATOM 2295 O O . ASP A 1 295 ? 22.721 -2.858 -51.259 1.00 92.69 295 ASP A O 1
ATOM 2299 N N . GLN A 1 296 ? 22.240 -0.871 -50.340 1.00 92.19 296 GLN A N 1
ATOM 2300 C CA . GLN A 1 296 ? 20.986 -0.702 -51.082 1.00 92.19 296 GLN A CA 1
ATOM 2301 C C . GLN A 1 296 ? 21.216 -0.585 -52.593 1.00 92.19 296 GLN A C 1
ATOM 2303 O O . GLN A 1 296 ? 20.469 -1.181 -53.372 1.00 92.19 296 GLN A O 1
ATOM 2308 N N . ARG A 1 297 ? 22.258 0.139 -53.028 1.00 94.38 297 ARG A N 1
ATOM 2309 C CA . ARG A 1 297 ? 22.621 0.229 -54.453 1.00 94.38 297 ARG A CA 1
ATOM 2310 C C . ARG A 1 297 ? 23.060 -1.124 -55.011 1.00 94.38 297 ARG A C 1
ATOM 2312 O O . ARG A 1 297 ? 22.661 -1.461 -56.123 1.00 94.38 297 ARG A O 1
ATOM 2319 N N . ARG A 1 298 ? 23.823 -1.916 -54.247 1.00 92.81 298 ARG A N 1
ATOM 2320 C CA . ARG A 1 298 ? 24.221 -3.283 -54.637 1.00 92.81 298 ARG A CA 1
ATOM 2321 C C . ARG A 1 298 ? 23.011 -4.205 -54.762 1.00 92.81 298 ARG A C 1
ATOM 2323 O O . ARG A 1 298 ? 22.852 -4.850 -55.789 1.00 92.81 298 ARG A O 1
ATOM 2330 N N . GLN A 1 299 ? 22.096 -4.180 -53.791 1.00 89.44 299 GLN A N 1
ATOM 2331 C CA . GLN A 1 299 ? 20.856 -4.961 -53.866 1.00 89.44 299 GLN A CA 1
ATOM 2332 C C . GLN A 1 299 ? 19.977 -4.558 -55.059 1.00 89.44 299 GLN A C 1
ATOM 2334 O O . GLN A 1 299 ? 19.400 -5.421 -55.722 1.00 89.44 299 GLN A O 1
ATOM 2339 N N . GLN A 1 300 ? 19.879 -3.260 -55.367 1.00 91.06 300 GLN A N 1
ATOM 2340 C CA . GLN A 1 300 ? 19.166 -2.797 -56.560 1.00 91.06 300 GLN A CA 1
ATOM 2341 C C . GLN A 1 300 ? 19.837 -3.277 -57.852 1.00 91.06 300 GLN A C 1
ATOM 2343 O O . GLN A 1 300 ? 19.133 -3.730 -58.754 1.00 91.06 300 GLN A O 1
ATOM 2348 N N . ALA A 1 301 ? 21.170 -3.231 -57.936 1.00 90.38 301 ALA A N 1
ATOM 2349 C CA . ALA A 1 301 ? 21.917 -3.730 -59.091 1.00 90.38 301 ALA A CA 1
ATOM 2350 C C . ALA A 1 301 ? 21.716 -5.243 -59.297 1.00 90.38 301 ALA A C 1
ATOM 2352 O O . ALA A 1 301 ? 21.394 -5.662 -60.408 1.00 90.38 301 ALA A O 1
ATOM 2353 N N . ASP A 1 302 ? 21.791 -6.039 -58.227 1.00 88.81 302 ASP A N 1
ATOM 2354 C CA . ASP A 1 302 ? 21.551 -7.486 -58.281 1.00 88.81 302 ASP A CA 1
ATOM 2355 C C . ASP A 1 302 ? 20.115 -7.801 -58.728 1.00 88.81 302 ASP A C 1
ATOM 2357 O O . ASP A 1 302 ? 19.880 -8.699 -59.537 1.00 88.81 302 ASP A O 1
ATOM 2361 N N . THR A 1 303 ? 19.134 -7.021 -58.260 1.00 85.69 303 THR A N 1
ATOM 2362 C CA . THR A 1 303 ? 17.726 -7.196 -58.653 1.00 85.69 303 THR A CA 1
ATOM 2363 C C . THR A 1 303 ? 17.515 -6.904 -60.141 1.00 85.69 303 THR A C 1
ATOM 2365 O O . THR A 1 303 ? 16.768 -7.621 -60.813 1.00 85.69 303 THR A O 1
ATOM 2368 N N . LEU A 1 304 ? 18.182 -5.874 -60.674 1.00 88.94 304 LEU A N 1
ATOM 2369 C CA . LEU A 1 304 ? 18.140 -5.550 -62.101 1.00 88.94 304 LEU A CA 1
ATOM 2370 C C . LEU A 1 304 ? 18.828 -6.629 -62.947 1.00 88.94 304 LEU A C 1
ATOM 2372 O O . LEU A 1 304 ? 18.285 -7.013 -63.981 1.00 88.94 304 LEU A O 1
ATOM 2376 N N . GLN A 1 305 ? 19.954 -7.179 -62.486 1.00 89.56 305 GLN A N 1
ATOM 2377 C CA . GLN A 1 305 ? 20.642 -8.273 -63.174 1.00 89.56 305 GLN A CA 1
ATOM 2378 C C . GLN A 1 305 ? 19.776 -9.540 -63.246 1.00 89.56 305 GLN A C 1
ATOM 2380 O O . GLN A 1 305 ? 19.649 -10.141 -64.311 1.00 89.56 305 GLN A O 1
ATOM 2385 N N . VAL A 1 306 ? 19.104 -9.911 -62.149 1.00 82.44 306 VAL A N 1
ATOM 2386 C CA . VAL A 1 306 ? 18.166 -11.048 -62.142 1.00 82.44 306 VAL A CA 1
ATOM 2387 C C . VAL A 1 306 ? 17.000 -10.813 -63.110 1.00 82.44 306 VAL A C 1
ATOM 2389 O O . VAL A 1 306 ? 16.562 -11.746 -63.785 1.00 82.44 306 VAL A O 1
ATOM 2392 N N . ALA A 1 307 ? 16.491 -9.581 -63.213 1.00 80.88 307 ALA A N 1
ATOM 2393 C CA . ALA A 1 307 ? 15.429 -9.251 -64.162 1.00 80.88 307 ALA A CA 1
ATOM 2394 C C . ALA A 1 307 ? 15.885 -9.398 -65.628 1.00 80.88 307 ALA A C 1
ATOM 2396 O O . ALA A 1 307 ? 15.140 -9.957 -66.441 1.00 80.88 307 ALA A O 1
ATOM 2397 N N . ASP A 1 308 ? 17.105 -8.963 -65.950 1.00 88.31 308 ASP A N 1
ATOM 2398 C CA . ASP A 1 308 ? 17.706 -9.137 -67.278 1.00 88.31 308 ASP A CA 1
ATOM 2399 C C . ASP A 1 308 ? 17.937 -10.619 -67.609 1.00 88.31 308 ASP A C 1
ATOM 2401 O O . ASP A 1 308 ? 17.547 -11.074 -68.689 1.00 88.31 308 ASP A O 1
ATOM 2405 N N . ASP A 1 309 ? 18.454 -11.413 -66.667 1.00 84.06 309 ASP A N 1
ATOM 2406 C CA . ASP A 1 309 ? 18.647 -12.859 -66.847 1.00 84.06 309 ASP A CA 1
ATOM 2407 C C . ASP A 1 309 ? 17.315 -13.583 -67.106 1.00 84.06 309 ASP A C 1
ATOM 2409 O O . ASP A 1 309 ? 17.217 -14.453 -67.981 1.00 84.06 309 ASP A O 1
ATOM 2413 N N . VAL A 1 310 ? 16.245 -13.188 -66.405 1.00 80.81 310 VAL A N 1
ATOM 2414 C CA . VAL A 1 310 ? 14.892 -13.714 -66.640 1.00 80.81 310 VAL A CA 1
ATOM 2415 C C . VAL A 1 310 ? 14.380 -13.321 -68.029 1.00 80.81 310 VAL A C 1
ATOM 2417 O O . VAL A 1 310 ? 13.780 -14.154 -68.717 1.00 80.81 310 VAL A O 1
ATOM 2420 N N . LEU A 1 311 ? 14.627 -12.094 -68.494 1.00 86.75 311 LEU A N 1
ATOM 2421 C CA . LEU A 1 311 ? 14.246 -11.664 -69.845 1.00 86.75 311 LEU A CA 1
ATOM 2422 C C . LEU A 1 311 ? 15.007 -12.438 -70.933 1.00 86.75 311 LEU A C 1
ATOM 2424 O O . LEU A 1 311 ? 14.396 -12.889 -71.913 1.00 86.75 311 LEU A O 1
ATOM 2428 N N . VAL A 1 312 ? 16.310 -12.663 -70.752 1.00 90.06 312 VAL A N 1
ATOM 2429 C CA . VAL A 1 312 ? 17.135 -13.495 -71.645 1.00 90.06 312 VAL A CA 1
ATOM 2430 C C . VAL A 1 312 ? 16.633 -14.944 -71.654 1.00 90.06 312 VAL A C 1
ATOM 2432 O O . VAL A 1 312 ? 16.449 -15.545 -72.718 1.00 90.06 312 VAL A O 1
ATOM 2435 N N . PHE A 1 313 ? 16.299 -15.502 -70.491 1.00 87.94 313 PHE A N 1
ATOM 2436 C CA . PHE A 1 313 ? 15.732 -16.845 -70.406 1.00 87.94 313 PHE A CA 1
ATOM 2437 C C . PHE A 1 313 ? 14.387 -16.940 -71.144 1.00 87.94 313 PHE A C 1
ATOM 2439 O O . PHE A 1 313 ? 14.202 -17.810 -71.999 1.00 87.94 313 PHE A O 1
ATOM 2446 N N . LEU A 1 314 ? 13.456 -16.014 -70.902 1.00 89.12 314 LEU A N 1
ATOM 2447 C CA . LEU A 1 314 ? 12.137 -16.018 -71.543 1.00 89.12 314 LEU A CA 1
ATOM 2448 C C . LEU A 1 314 ? 12.213 -15.837 -73.067 1.00 89.12 314 LEU A C 1
ATOM 2450 O O . LEU A 1 314 ? 11.431 -16.450 -73.805 1.00 89.12 314 LEU A O 1
ATOM 2454 N N . THR A 1 315 ? 13.150 -15.024 -73.562 1.00 90.75 315 THR A N 1
ATOM 2455 C CA . THR A 1 315 ? 13.381 -14.868 -75.007 1.00 90.75 315 THR A CA 1
ATOM 2456 C C . THR A 1 315 ? 13.948 -16.146 -75.629 1.00 90.75 315 THR A C 1
ATOM 2458 O O . THR A 1 315 ? 13.444 -16.575 -76.673 1.00 90.75 315 THR A O 1
ATOM 2461 N N . SER A 1 316 ? 14.878 -16.831 -74.952 1.00 88.00 316 SER A N 1
ATOM 2462 C CA . SER A 1 316 ? 15.411 -18.130 -75.391 1.00 88.00 316 SER A CA 1
ATOM 2463 C C . SER A 1 316 ? 14.322 -19.216 -75.475 1.00 88.00 316 SER A C 1
ATOM 2465 O O . SER A 1 316 ? 14.208 -19.912 -76.490 1.00 88.00 316 SER A O 1
ATOM 2467 N N . VAL A 1 317 ? 13.428 -19.289 -74.478 1.00 88.75 317 VAL A N 1
ATOM 2468 C CA . VAL A 1 317 ? 12.297 -20.234 -74.446 1.00 88.75 317 VAL A CA 1
ATOM 2469 C C . VAL A 1 317 ? 11.310 -19.946 -75.580 1.00 88.75 317 VAL A C 1
ATOM 2471 O O . VAL A 1 317 ? 10.849 -20.868 -76.262 1.00 88.75 317 VAL A O 1
ATOM 2474 N N . ARG A 1 318 ? 11.002 -18.668 -75.847 1.00 90.94 318 ARG A N 1
ATOM 2475 C CA . ARG A 1 318 ? 10.151 -18.279 -76.988 1.00 90.94 318 ARG A CA 1
ATOM 2476 C C . ARG A 1 318 ? 10.778 -18.673 -78.326 1.00 90.94 318 ARG A C 1
ATOM 2478 O O . ARG A 1 318 ? 10.058 -19.148 -79.208 1.00 90.94 318 ARG A O 1
ATOM 2485 N N . GLN A 1 319 ? 12.090 -18.508 -78.484 1.00 91.62 319 GLN A N 1
ATOM 2486 C CA . GLN A 1 319 ? 12.796 -18.863 -79.715 1.00 91.62 319 GLN A CA 1
ATOM 2487 C C . GLN A 1 319 ? 12.844 -20.386 -79.926 1.00 91.62 319 GLN A C 1
ATOM 2489 O O . GLN A 1 319 ? 12.577 -20.857 -81.034 1.00 91.62 319 GLN A O 1
ATOM 2494 N N . ALA A 1 320 ? 13.073 -21.163 -78.862 1.00 88.00 320 ALA A N 1
ATOM 2495 C CA . ALA A 1 320 ? 13.007 -22.625 -78.896 1.00 88.00 320 ALA A CA 1
ATOM 2496 C C . ALA A 1 320 ? 11.603 -23.130 -79.277 1.00 88.00 320 ALA A C 1
ATOM 2498 O O . ALA A 1 320 ? 11.466 -23.995 -80.144 1.00 88.00 320 ALA A O 1
ATOM 2499 N N . ARG A 1 321 ? 10.544 -22.531 -78.712 1.00 89.38 321 ARG A N 1
ATOM 2500 C CA . ARG A 1 321 ? 9.149 -22.886 -79.031 1.00 89.38 321 ARG A CA 1
ATOM 2501 C C . ARG A 1 321 ? 8.752 -22.529 -80.468 1.00 89.38 321 ARG A C 1
ATOM 2503 O O . ARG A 1 321 ? 7.956 -23.243 -81.074 1.00 89.38 321 ARG A O 1
ATOM 2510 N N . ARG A 1 322 ? 9.302 -21.450 -81.042 1.00 89.19 322 ARG A N 1
ATOM 2511 C CA . ARG A 1 322 ? 9.113 -21.141 -82.473 1.00 89.19 322 ARG A CA 1
ATOM 2512 C C . ARG A 1 322 ? 9.768 -22.198 -83.365 1.00 89.19 322 ARG A C 1
ATOM 2514 O O . ARG A 1 322 ? 9.122 -22.648 -84.305 1.00 89.19 322 ARG A O 1
ATOM 2521 N N . ARG A 1 323 ? 10.989 -22.643 -83.035 1.00 88.00 323 ARG A N 1
ATOM 2522 C CA . ARG A 1 323 ? 11.702 -23.689 -83.794 1.00 88.00 323 ARG A CA 1
ATOM 2523 C C . ARG A 1 323 ? 10.991 -25.046 -83.754 1.00 88.00 323 ARG A C 1
ATOM 2525 O O . ARG A 1 323 ? 10.925 -25.719 -84.781 1.00 88.00 323 ARG A O 1
ATOM 2532 N N . SER A 1 324 ? 10.425 -25.441 -82.610 1.00 86.12 324 SER A N 1
ATOM 2533 C CA . SER A 1 324 ? 9.680 -26.707 -82.514 1.00 86.12 324 SER A CA 1
ATOM 2534 C C . SER A 1 324 ? 8.380 -26.685 -83.321 1.00 86.12 324 SER A C 1
ATOM 2536 O O . SER A 1 324 ? 8.046 -27.678 -83.967 1.00 86.12 324 SER A O 1
ATOM 2538 N N . ARG A 1 325 ? 7.680 -25.543 -83.361 1.00 83.88 325 ARG A N 1
ATOM 2539 C CA . ARG A 1 325 ? 6.454 -25.388 -84.156 1.00 83.88 325 ARG A CA 1
ATOM 2540 C C . ARG A 1 325 ? 6.725 -25.457 -85.661 1.00 83.88 325 ARG A C 1
ATOM 2542 O O . ARG A 1 325 ? 6.028 -26.185 -86.357 1.00 83.88 325 ARG A O 1
ATOM 2549 N N . THR A 1 326 ? 7.776 -24.792 -86.146 1.00 83.12 326 THR A N 1
ATOM 2550 C CA . THR A 1 326 ? 8.172 -24.879 -87.564 1.00 83.12 326 THR A CA 1
ATOM 2551 C C . THR A 1 326 ? 8.639 -26.283 -87.958 1.00 83.12 326 THR A C 1
ATOM 2553 O O . THR A 1 326 ? 8.372 -26.724 -89.071 1.00 83.12 326 THR A O 1
ATOM 2556 N N . GLY A 1 327 ? 9.290 -27.020 -87.047 1.00 74.31 327 GLY A N 1
ATOM 2557 C CA . GLY A 1 327 ? 9.674 -28.417 -87.286 1.00 74.31 327 GLY A CA 1
ATOM 2558 C C . GLY A 1 327 ? 8.476 -29.372 -87.368 1.00 74.31 327 GLY A C 1
ATOM 2559 O O . GLY A 1 327 ? 8.451 -30.256 -88.222 1.00 74.31 327 GLY A O 1
ATOM 2560 N N . ALA A 1 328 ? 7.458 -29.173 -86.524 1.00 71.88 328 ALA A N 1
ATOM 2561 C CA . ALA A 1 328 ? 6.237 -29.979 -86.547 1.00 71.88 328 ALA A CA 1
ATOM 2562 C C . ALA A 1 328 ? 5.400 -29.745 -87.818 1.00 71.88 328 ALA A C 1
ATOM 2564 O O . ALA A 1 328 ? 4.896 -30.703 -88.403 1.00 71.88 328 ALA A O 1
ATOM 2565 N N . GLU A 1 329 ? 5.298 -28.497 -88.286 1.00 72.44 329 GLU A N 1
ATOM 2566 C CA . GLU A 1 329 ? 4.588 -28.168 -89.531 1.00 72.44 329 GLU A CA 1
ATOM 2567 C C . GLU A 1 329 ? 5.311 -28.732 -90.768 1.00 72.44 329 GLU A C 1
ATOM 2569 O O . GLU A 1 329 ? 4.662 -29.293 -91.649 1.00 72.44 329 GLU A O 1
ATOM 2574 N N . ALA A 1 330 ? 6.650 -28.713 -90.797 1.00 69.00 330 ALA A N 1
ATOM 2575 C CA . ALA A 1 330 ? 7.423 -29.351 -91.867 1.00 69.00 330 ALA A CA 1
ATOM 2576 C C . ALA A 1 330 ? 7.278 -30.890 -91.885 1.00 69.00 330 ALA A C 1
ATOM 2578 O O . ALA A 1 330 ? 7.271 -31.497 -92.955 1.00 69.00 330 ALA A O 1
ATOM 2579 N N . GLY A 1 331 ? 7.117 -31.532 -90.721 1.00 61.47 331 GLY A N 1
ATOM 2580 C CA . GLY A 1 331 ? 6.914 -32.983 -90.618 1.00 61.47 331 GLY A CA 1
ATOM 2581 C C . GLY A 1 331 ? 5.502 -33.460 -90.986 1.00 61.47 331 GLY A C 1
ATOM 2582 O O . GLY A 1 331 ? 5.342 -34.584 -91.465 1.00 61.47 331 GLY A O 1
ATOM 2583 N N . ALA A 1 332 ? 4.477 -32.623 -90.794 1.00 59.50 332 ALA A N 1
ATOM 2584 C CA . ALA A 1 332 ? 3.083 -32.976 -91.079 1.00 59.50 332 ALA A CA 1
ATOM 2585 C C . ALA A 1 332 ? 2.751 -32.981 -92.585 1.00 59.50 332 ALA A C 1
ATOM 2587 O O . ALA A 1 332 ? 1.929 -33.780 -93.029 1.00 59.50 332 ALA A O 1
ATOM 2588 N N . VAL A 1 333 ? 3.433 -32.161 -93.392 1.00 59.81 333 VAL A N 1
ATOM 2589 C CA . VAL A 1 333 ? 3.222 -32.103 -94.854 1.00 59.81 333 VAL A CA 1
ATOM 2590 C C . VAL A 1 333 ? 3.745 -33.361 -95.574 1.00 59.81 333 VAL A C 1
ATOM 2592 O O . VAL A 1 333 ? 3.294 -33.680 -96.671 1.00 59.81 333 VAL A O 1
ATOM 2595 N N . GLY A 1 334 ? 4.636 -34.138 -94.947 1.00 57.09 334 GLY A N 1
ATOM 2596 C CA . GLY A 1 334 ? 5.218 -35.345 -95.546 1.00 57.09 334 GLY A CA 1
ATOM 2597 C C . GLY A 1 334 ? 4.418 -36.644 -95.377 1.00 57.09 334 GLY A C 1
ATOM 2598 O O . GLY A 1 334 ? 4.806 -37.649 -95.961 1.00 57.09 334 GLY A O 1
ATOM 2599 N N . ARG A 1 335 ? 3.338 -36.671 -94.580 1.00 56.94 335 ARG A N 1
ATOM 2600 C CA . ARG A 1 335 ? 2.701 -37.935 -94.141 1.00 56.94 335 ARG A CA 1
ATOM 2601 C C . ARG A 1 335 ? 1.258 -38.155 -94.630 1.00 56.94 335 ARG A C 1
ATOM 2603 O O . ARG A 1 335 ? 0.584 -39.050 -94.137 1.00 56.94 335 ARG A O 1
ATOM 2610 N N . GLY A 1 336 ? 0.789 -37.346 -95.585 1.00 54.69 336 GLY A N 1
ATOM 2611 C CA . GLY A 1 336 ? -0.594 -37.349 -96.092 1.00 54.69 336 GLY A CA 1
ATOM 2612 C C . GLY A 1 336 ? -0.791 -37.841 -97.533 1.00 54.69 336 GLY A C 1
ATOM 2613 O O . GLY A 1 336 ? -1.815 -37.528 -98.134 1.00 54.69 336 GLY A O 1
ATOM 2614 N N . ARG A 1 337 ? 0.171 -38.564 -98.119 1.00 55.84 337 ARG A N 1
ATOM 2615 C CA . ARG A 1 337 ? -0.016 -39.287 -99.389 1.00 55.84 337 ARG A CA 1
ATOM 2616 C C . ARG A 1 337 ? 0.063 -40.782 -99.102 1.00 55.84 337 ARG A C 1
ATOM 2618 O O . ARG A 1 337 ? 1.021 -41.197 -98.469 1.00 55.84 337 ARG A O 1
ATOM 2625 N N . ASP A 1 338 ? -0.944 -41.514 -99.569 1.00 57.34 338 ASP A N 1
ATOM 2626 C CA . ASP A 1 338 ? -1.053 -42.984 -99.648 1.00 57.34 338 ASP A CA 1
ATOM 2627 C C . ASP A 1 338 ? -2.094 -43.616 -98.728 1.00 57.34 338 ASP A C 1
ATOM 2629 O O . ASP A 1 338 ? -1.781 -44.485 -97.929 1.00 57.34 338 ASP A O 1
ATOM 2633 N N . LEU A 1 339 ? -3.364 -43.242 -98.912 1.00 53.06 339 LEU A N 1
ATOM 2634 C CA . LEU A 1 339 ? -4.485 -44.174 -98.748 1.00 53.06 339 LEU A CA 1
ATOM 2635 C C . LEU A 1 339 ? -5.562 -43.847 -99.800 1.00 53.06 339 LEU A C 1
ATOM 2637 O O . LEU A 1 339 ? -6.487 -43.077 -99.549 1.00 53.06 339 LEU A O 1
ATOM 2641 N N . ARG A 1 340 ? -5.414 -44.413 -101.006 1.00 52.72 340 ARG A N 1
ATOM 2642 C CA . ARG A 1 340 ? -6.520 -44.625 -101.955 1.00 52.72 340 ARG A CA 1
ATOM 2643 C C . ARG A 1 340 ? -7.104 -46.015 -101.676 1.00 52.72 340 ARG A C 1
ATOM 2645 O O . ARG A 1 340 ? -6.344 -46.976 -101.757 1.00 52.72 340 ARG A O 1
ATOM 2652 N N . PRO A 1 341 ? -8.399 -46.152 -101.365 1.00 59.09 341 PRO A N 1
ATOM 2653 C CA . PRO A 1 341 ? -9.091 -47.421 -101.515 1.00 59.09 341 PRO A CA 1
ATOM 2654 C C . PRO A 1 341 ? -9.626 -47.543 -102.949 1.00 59.09 341 PRO A C 1
ATOM 2656 O O . PRO A 1 341 ? -10.353 -46.666 -103.417 1.00 59.09 341 PRO A O 1
ATOM 2659 N N . ASP A 1 342 ? -9.234 -48.620 -103.627 1.00 56.78 342 ASP A N 1
ATOM 2660 C CA . ASP A 1 342 ? -9.826 -49.070 -104.885 1.00 56.78 342 ASP A CA 1
ATOM 2661 C C . ASP A 1 342 ? -11.231 -49.635 -104.622 1.00 56.78 342 ASP A C 1
ATOM 2663 O O . ASP A 1 342 ? -11.395 -50.545 -103.804 1.00 56.78 342 ASP A O 1
ATOM 2667 N N . LEU A 1 343 ? -12.220 -49.101 -105.340 1.00 44.28 343 LEU A N 1
ATOM 2668 C CA . LEU A 1 343 ? -13.462 -49.773 -105.725 1.00 44.28 343 LEU A CA 1
ATOM 2669 C C . LEU A 1 343 ? -13.798 -49.392 -107.166 1.00 44.28 343 LEU A C 1
ATOM 2671 O O . LEU A 1 343 ? -13.705 -48.181 -107.482 1.00 44.28 343 LEU A O 1
#

Secondary structure (DSSP, 8-state):
-HHHHHHHHHS-HHHHHHHHHHHHHHHHHHHHHHHHHHHHHHHS-SS--TT--HHHHHHHHHHHSTTHHHHHHHHHHIIIIIHHHHHHHSTTS--TTTTTSS--TTS---TT--STTHHHHHHHHHHHHHHHHHHHHHHHHHHHHHHHTSS----------SHHHHHHHHHHHHHHHHHHHHHHHHH-TT-HHHHHHHHHHHHHHHHHH-HHHHHHHTSHHHHHHHHHHHHHHHHHHHHHHHH--HHHHHHHHHHHHHHHHHTTTT-------TTTSHHHHHHHHHHHHHHHHHHHHHHHHHHHHHHHHHHHHHHHHHHHHHHHHHHHHHHHTTS----PPP-